Protein AF-0000000080282578 (afdb_homodimer)

Organism: Amycolatopsis orientalis (NCBI:txid31958)

Solvent-accessible surface area (backbone atoms only — not comparable to full-atom values): 18570 Å² total; per-residue (Å²): 121,41,47,30,31,37,60,44,45,25,28,65,52,29,30,54,20,26,84,82,69,33,32,31,69,93,85,36,42,53,53,54,50,46,57,75,73,42,83,65,35,60,58,52,50,52,55,61,58,58,24,24,14,32,42,28,18,51,68,54,32,59,76,50,53,43,59,81,27,33,54,84,84,14,37,32,34,25,46,34,88,57,78,74,56,70,77,60,61,69,61,36,88,37,48,44,77,27,64,76,40,60,70,51,36,49,52,52,32,36,63,65,14,45,76,26,32,24,38,30,34,47,40,64,43,50,48,51,27,53,74,70,67,69,45,42,29,40,35,38,35,38,25,50,29,34,59,22,56,49,40,51,44,53,64,84,42,96,53,73,39,51,40,41,68,72,47,77,47,82,52,84,58,30,43,34,39,31,29,38,49,59,128,121,41,48,32,32,36,60,43,47,25,29,64,51,30,30,54,19,27,82,84,70,31,32,31,68,95,85,36,42,53,53,56,50,48,56,77,74,43,80,66,34,58,56,52,50,51,55,62,58,57,23,24,13,33,40,30,19,52,68,55,32,60,75,52,53,44,60,82,29,32,54,85,84,13,39,32,35,26,44,34,88,58,78,74,57,69,77,62,59,69,63,37,86,37,48,42,77,26,64,76,40,59,69,52,36,48,52,53,31,37,63,66,13,45,76,27,31,23,40,32,35,47,40,66,43,48,48,50,27,53,74,71,67,68,45,43,27,41,35,38,34,37,24,50,29,34,58,22,56,48,39,52,43,53,63,85,44,96,53,73,41,50,40,42,68,72,44,77,46,81,53,83,58,29,43,35,39,30,29,37,48,60,126

Sequence (366 aa):
MSTSILDMSMSLDGYIADPHDFLGGENGELLHDWFAAGGPAGQFEAEWNAAGAVLAGRRTAELMDHWGGDHNGAPIFVPSHRRPGPAARWNYPLVTYVTDGIESAMAQAKAAAGDRDVQVRGGYVAQRAIEAGVLDEVQIHHIPVLLGAGRRLFDLLPSLVTLDIIRVIDTPQATHIRYRVRRMSTSILDMSMSLDGYIADPHDFLGGENGELLHDWFAAGGPAGQFEAEWNAAGAVLAGRRTAELMDHWGGDHNGAPIFVPSHRRPGPAARWNYPLVTYVTDGIESAMAQAKAAAGDRDVQVRGGYVAQRAIEAGVLDEVQIHHIPVLLGAGRRLFDLLPSLVTLDIIRVIDTPQATHIRYRVRR

Foldseek 3Di:
DAAEEEAAQAEPVFARAFAVRFRDDDVSCLSPVVCVVDDCNVVVVVLQLQFQEEEEEPVVCVVCLVVVLARNPHAYEYEDLDDDDCSVVVVRVRYYYDNPFLVVSLVVRCVRRPHGYYYYYDQVSQQRCVQVVNHFKYKYWYAHDDRPHHHGSDDDHPDDWDWDWDDWDDDPGTIITMITTDD/DAAEEEAAQAEPVFARAFAVRFRDDDVSCLSPVVCVVDDCNVVVVVLQLQFQEEEEEPVVCVVCLVVVLARNPHAYEYEDLDDDPCSVVVPRVRYYYDNPFLVVSLVVRCVRRPHGYYYYYDQVSQQRCVQVVNHFKYKYWYAHDDRPHHHGSDDDHPDDWDWDWDDWDDDPGTIITMITTDD

Radius of gyration: 22.2 Å; Cα contacts (8 Å, |Δi|>4): 867; chains: 2; bounding box: 41×67×51 Å

Nearest PDB structures (foldseek):
  7xh2-assembly1_A  TM=8.710E-01  e=6.423E-14  Pseudomonas fluorescens
  3ky8-assembly1_B  TM=8.126E-01  e=3.924E-15  Shewanella loihica PV-4
  3jtw-assembly2_B-3  TM=8.320E-01  e=2.680E-13  Pediococcus pentosaceus ATCC 25745
  3jtw-assembly1_A-2  TM=7.951E-01  e=3.891E-13  Pediococcus pentosaceus ATCC 25745
  2gd9-assembly1_B  TM=7.110E-01  e=5.625E-12  Bacillus subtilis

Secondary structure (DSSP, 8-state):
-PPEEEEEEEETTSEEE-TTS--SSTTS-GGGGGGGG-TTHHHHHHHHHT-SEEEE-HHHHHHTGGGGGSBTTB-EEEE-SS---GGGGG--TTEEEE-S-HHHHHHHHHHHHTTSPEEEESHHHHHHHHHHT---EEEEEEESEE--SSEESS---SS-EEEEEEEEEE-SS-EEEEEEEP-/-PPEEEEEEEETTSEEE-TTSS-SSTTS-GGGGGGGG-TTHHHHHHHHHT-SEEEE-HHHHHHTGGGGGSBTTB-EEEE-SS---GGGGGT-TTEEEE-S-HHHHHHHHHHHHTTSPEEEESHHHHHHHHHHT---EEEEEEESEE--SSEESS---SS-EEEEEEEEEE-SS-EEEEEEEP-

InterPro domains:
  IPR002734 Bacterial bifunctional deaminase-reductase, C-terminal [PF01872] (5-166)
  IPR024072 Dihydrofolate reductase-like domain superfamily [G3DSA:3.40.430.10] (1-181)
  IPR024072 Dihydrofolate reductase-like domain superfami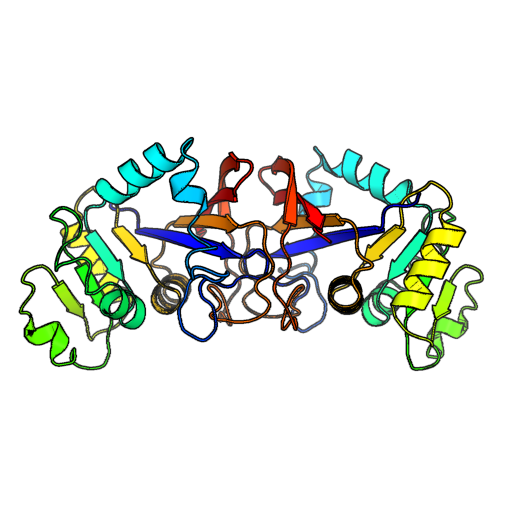ly [SSF53597] (6-175)

pLDDT: mean 92.88, std 8.84, range [50.5, 98.81]

Structure (mmCIF, N/CA/C/O backbone):
data_AF-0000000080282578-model_v1
#
loop_
_entity.id
_entity.type
_entity.pdbx_description
1 polymer 'Riboflavin biosynthesis protein RibD'
#
loop_
_atom_site.group_PDB
_atom_site.id
_atom_site.type_symbol
_atom_site.label_atom_id
_atom_site.label_alt_id
_atom_site.label_comp_id
_atom_site.label_asym_id
_atom_site.label_entity_id
_atom_site.label_seq_id
_atom_site.pdbx_PDB_ins_code
_atom_site.Cartn_x
_atom_site.Cartn_y
_atom_site.Cartn_z
_atom_site.occupancy
_atom_site.B_iso_or_equiv
_atom_site.auth_seq_id
_atom_site.auth_comp_id
_atom_site.auth_asym_id
_atom_site.auth_atom_id
_atom_site.pdbx_PDB_model_num
ATOM 1 N N . MET A 1 1 ? -12.594 27.109 -1.26 1 82.19 1 MET A N 1
ATOM 2 C CA . MET A 1 1 ? -12.617 26.328 -0.027 1 82.19 1 MET A CA 1
ATOM 3 C C . MET A 1 1 ? -11.359 25.484 0.107 1 82.19 1 MET A C 1
ATOM 5 O O . MET A 1 1 ? -10.805 25.016 -0.893 1 82.19 1 MET A O 1
ATOM 9 N N . SER A 1 2 ? -10.703 25.438 1.297 1 94.94 2 SER A N 1
ATOM 10 C CA . SER A 1 2 ? -9.422 24.797 1.587 1 94.94 2 SER A CA 1
ATOM 11 C C . SER A 1 2 ? -9.5 23.297 1.381 1 94.94 2 SER A C 1
ATOM 13 O O . SER A 1 2 ? -10.523 22.672 1.665 1 94.94 2 SER A O 1
ATOM 15 N N . THR A 1 3 ? -8.547 22.781 0.729 1 97.88 3 THR A N 1
ATOM 16 C CA . THR A 1 3 ? -8.422 21.328 0.538 1 97.88 3 THR A CA 1
ATOM 17 C C . THR A 1 3 ? -7.484 20.734 1.577 1 97.88 3 THR A C 1
ATOM 19 O O . THR A 1 3 ? -6.375 21.219 1.778 1 97.88 3 THR A O 1
ATOM 22 N N . SER A 1 4 ? -7.949 19.75 2.33 1 98.5 4 SER A N 1
ATOM 23 C CA . SER A 1 4 ? -7.078 19 3.225 1 98.5 4 SER A CA 1
ATOM 24 C C . SER A 1 4 ? -6.395 17.844 2.49 1 98.5 4 SER A C 1
ATOM 26 O O . SER A 1 4 ? -7.047 17.078 1.787 1 98.5 4 SER A O 1
ATOM 28 N N . ILE A 1 5 ? -5.055 17.734 2.652 1 98.44 5 ILE A N 1
ATOM 29 C CA . ILE A 1 5 ? -4.27 16.75 1.911 1 98.44 5 ILE A CA 1
ATOM 30 C C . ILE A 1 5 ? -3.342 16 2.867 1 98.44 5 ILE A C 1
ATOM 32 O O . ILE A 1 5 ? -2.498 16.609 3.527 1 98.44 5 ILE A O 1
ATOM 36 N N . LEU A 1 6 ? -3.602 14.727 2.994 1 98.31 6 LEU A N 1
ATOM 37 C CA . LEU A 1 6 ? -2.592 13.875 3.613 1 98.31 6 LEU A CA 1
ATOM 38 C C . LEU A 1 6 ? -1.381 13.719 2.699 1 98.31 6 LEU A C 1
ATOM 40 O O . LEU A 1 6 ? -1.529 13.469 1.501 1 98.31 6 LEU A O 1
ATOM 44 N N . ASP A 1 7 ? -0.232 13.906 3.223 1 96.62 7 ASP A N 1
ATOM 45 C CA . ASP A 1 7 ? 1.001 13.75 2.457 1 96.62 7 ASP A CA 1
ATOM 46 C C . ASP A 1 7 ? 2.008 12.891 3.215 1 96.62 7 ASP A C 1
ATOM 48 O O . ASP A 1 7 ? 2.586 13.328 4.211 1 96.62 7 ASP A O 1
ATOM 52 N N . MET A 1 8 ? 2.178 11.625 2.711 1 97.38 8 MET A N 1
ATOM 53 C CA . MET A 1 8 ? 2.984 10.68 3.473 1 97.38 8 MET A CA 1
ATOM 54 C C . MET A 1 8 ? 3.809 9.797 2.543 1 97.38 8 MET A C 1
ATOM 56 O O . MET A 1 8 ? 3.32 9.359 1.499 1 97.38 8 MET A O 1
ATOM 60 N N . SER A 1 9 ? 5.117 9.641 2.904 1 97.94 9 SER A N 1
ATOM 61 C CA . SER A 1 9 ? 5.859 8.5 2.371 1 97.94 9 SER A CA 1
ATOM 62 C C . SER A 1 9 ? 5.41 7.195 3.016 1 97.94 9 SER A C 1
ATOM 64 O O . SER A 1 9 ? 5.184 7.141 4.227 1 97.94 9 SER A O 1
ATOM 66 N N . MET A 1 10 ? 5.285 6.184 2.188 1 98.25 10 MET A N 1
ATOM 67 C CA . MET A 1 10 ? 4.793 4.895 2.672 1 98.25 10 MET A CA 1
ATOM 68 C C . MET A 1 10 ? 5.477 3.744 1.945 1 98.25 10 MET A C 1
ATOM 70 O O . MET A 1 10 ? 5.672 3.797 0.73 1 98.25 10 MET A O 1
ATOM 74 N N . SER A 1 11 ? 5.961 2.734 2.691 1 98.12 11 SER A N 1
ATOM 75 C CA . SER A 1 11 ? 6.492 1.524 2.072 1 98.12 11 SER A CA 1
ATOM 76 C C . SER A 1 11 ? 5.398 0.756 1.337 1 98.12 11 SER A C 1
ATOM 78 O O . SER A 1 11 ? 4.207 1.022 1.528 1 98.12 11 SER A O 1
ATOM 80 N N . LEU A 1 12 ? 5.801 -0.125 0.476 1 98.19 12 LEU A N 1
ATOM 81 C CA . LEU A 1 12 ? 4.852 -0.916 -0.297 1 98.19 12 LEU A CA 1
ATOM 82 C C . LEU A 1 12 ? 3.928 -1.708 0.623 1 98.19 12 LEU A C 1
ATOM 84 O O . LEU A 1 12 ? 2.752 -1.906 0.309 1 98.19 12 LEU A O 1
ATOM 88 N N . ASP A 1 13 ? 4.469 -2.111 1.762 1 96.94 13 ASP A N 1
ATOM 89 C CA . ASP A 1 13 ? 3.662 -2.895 2.693 1 96.94 13 ASP A CA 1
ATOM 90 C C . ASP A 1 13 ? 2.93 -1.987 3.682 1 96.94 13 ASP A C 1
ATOM 92 O O . ASP A 1 13 ? 2.35 -2.465 4.656 1 96.94 13 ASP A O 1
ATOM 96 N N . GLY A 1 14 ? 2.916 -0.661 3.523 1 97.06 14 GLY A N 1
ATOM 97 C CA . GLY A 1 14 ? 1.948 0.228 4.145 1 97.06 14 GLY A CA 1
ATOM 98 C C . GLY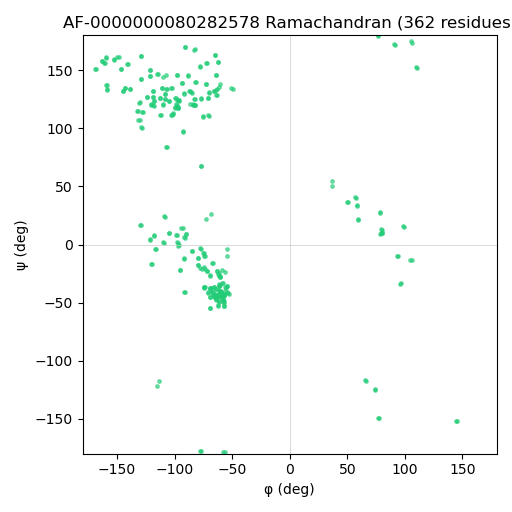 A 1 14 ? 2.475 0.896 5.402 1 97.06 14 GLY A C 1
ATOM 99 O O . GLY A 1 14 ? 1.702 1.456 6.184 1 97.06 14 GLY A O 1
ATOM 100 N N . TYR A 1 15 ? 3.791 0.875 5.625 1 97.06 15 TYR A N 1
ATOM 101 C CA . TYR A 1 15 ? 4.359 1.466 6.832 1 97.06 15 TYR A CA 1
ATOM 102 C C . TYR A 1 15 ? 4.879 2.871 6.559 1 97.06 15 TYR A C 1
ATOM 104 O O . TYR A 1 15 ? 5.441 3.135 5.492 1 97.06 15 TYR A O 1
ATOM 112 N N . ILE A 1 16 ? 4.734 3.709 7.602 1 97.25 16 ILE A N 1
ATOM 113 C CA . ILE A 1 16 ? 5.188 5.09 7.473 1 97.25 16 ILE A CA 1
ATOM 114 C C . ILE A 1 16 ? 6.312 5.359 8.469 1 97.25 16 ILE A C 1
ATOM 116 O O . ILE A 1 16 ? 6.906 6.441 8.469 1 97.25 16 ILE A O 1
ATOM 120 N N . ALA A 1 17 ? 6.629 4.426 9.281 1 96.38 17 ALA A N 1
ATOM 121 C CA . ALA A 1 17 ? 7.766 4.395 10.195 1 96.38 17 ALA A CA 1
ATOM 122 C C . ALA A 1 17 ? 8.078 2.969 10.641 1 96.38 17 ALA A C 1
ATOM 124 O O . ALA A 1 17 ? 7.219 2.086 10.555 1 96.38 17 ALA A O 1
ATOM 125 N N . ASP A 1 18 ? 9.328 2.756 11.039 1 94.12 18 ASP A N 1
ATOM 126 C CA . ASP A 1 18 ? 9.641 1.482 11.68 1 94.12 18 ASP A CA 1
ATOM 127 C C . ASP A 1 18 ? 9.164 1.466 13.133 1 94.12 18 ASP A C 1
ATOM 129 O O . ASP A 1 18 ? 8.539 2.424 13.594 1 94.12 18 ASP A O 1
ATOM 133 N N . PRO A 1 19 ? 9.398 0.415 13.867 1 92.31 19 PRO A N 1
ATOM 134 C CA . PRO A 1 19 ? 8.852 0.309 15.227 1 92.31 19 PRO A CA 1
ATOM 135 C C . PRO A 1 19 ? 9.461 1.33 16.188 1 92.31 19 PRO A C 1
ATOM 137 O O . PRO A 1 19 ? 8.914 1.563 17.266 1 92.31 19 PRO A O 1
ATOM 140 N N . HIS A 1 20 ? 10.562 1.938 15.852 1 93.12 20 HIS A N 1
ATOM 141 C CA . HIS A 1 20 ? 11.242 2.898 16.703 1 93.12 20 HIS A CA 1
ATOM 142 C C . HIS A 1 20 ? 11.023 4.328 16.219 1 93.12 20 HIS A C 1
ATOM 144 O O . HIS A 1 20 ? 11.742 5.242 16.625 1 93.12 20 HIS A O 1
ATOM 150 N N . ASP A 1 21 ? 10.109 4.477 15.273 1 93.06 21 ASP A N 1
ATOM 151 C CA . ASP A 1 21 ? 9.641 5.762 14.766 1 93.06 21 ASP A CA 1
ATOM 152 C C . ASP A 1 21 ? 10.641 6.359 13.781 1 93.06 21 ASP A C 1
ATOM 154 O O . ASP A 1 21 ? 10.516 7.523 13.391 1 93.06 21 ASP A O 1
ATOM 158 N N . PHE A 1 22 ? 11.578 5.559 13.445 1 92.94 22 PHE A N 1
ATOM 159 C CA . PHE A 1 22 ? 12.414 5.969 12.32 1 92.94 22 PHE A CA 1
ATOM 160 C C . PHE A 1 22 ? 11.75 5.637 10.992 1 92.94 22 PHE A C 1
ATOM 162 O O . PHE A 1 22 ? 10.703 4.98 10.969 1 92.94 22 PHE A O 1
ATOM 169 N N . LEU A 1 23 ? 12.312 6.191 9.953 1 92.25 23 LEU A N 1
ATOM 170 C CA . LEU A 1 23 ? 11.688 6.031 8.648 1 92.25 23 LEU A CA 1
ATOM 171 C C . LEU A 1 23 ? 12.297 4.852 7.895 1 92.25 23 LEU A C 1
ATOM 173 O O . LEU A 1 23 ? 12.164 4.758 6.672 1 92.25 23 LEU A O 1
ATOM 177 N N . GLY A 1 24 ? 13.047 4.02 8.641 1 90.44 24 GLY A N 1
ATOM 178 C CA . GLY A 1 24 ? 13.602 2.793 8.094 1 90.44 24 GLY A CA 1
ATOM 179 C C . GLY A 1 24 ? 15 2.973 7.52 1 90.44 24 GLY A C 1
ATOM 180 O O . GLY A 1 24 ? 15.484 4.098 7.406 1 90.44 24 GLY A O 1
ATOM 181 N N . GLY A 1 25 ? 15.547 1.766 7.188 1 90.38 25 GLY A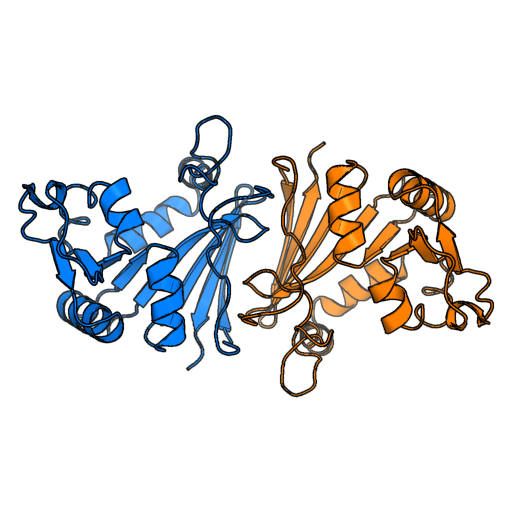 N 1
ATOM 182 C CA . GLY A 1 25 ? 16.875 1.764 6.586 1 90.38 25 GLY A CA 1
ATOM 183 C C . GLY A 1 25 ? 17.984 1.996 7.59 1 90.38 25 GLY A C 1
ATOM 184 O O . GLY A 1 25 ? 17.719 2.254 8.766 1 90.38 25 GLY A O 1
ATOM 185 N N . GLU A 1 26 ? 19.203 1.996 7.105 1 88 26 GLU A N 1
ATOM 186 C CA . GLU A 1 26 ? 20.391 2.072 7.949 1 88 26 GLU A CA 1
ATOM 187 C C . GLU A 1 26 ? 20.516 3.445 8.602 1 88 26 GLU A C 1
ATOM 189 O O . GLU A 1 26 ? 20.906 3.547 9.773 1 88 26 GLU A O 1
ATOM 194 N N . ASN A 1 27 ? 20.172 4.504 7.887 1 88.44 27 ASN A N 1
ATOM 195 C CA . ASN A 1 27 ? 20.344 5.855 8.414 1 88.44 27 ASN A CA 1
ATOM 196 C C . ASN A 1 27 ? 19.047 6.387 9.023 1 88.44 27 ASN A C 1
ATOM 198 O O . ASN A 1 27 ? 18.984 7.547 9.43 1 88.44 27 ASN A O 1
ATOM 202 N N . GLY A 1 28 ? 18.047 5.516 8.969 1 92.62 28 GLY A N 1
ATOM 203 C CA . GLY A 1 28 ? 16.781 5.879 9.586 1 92.62 28 GLY A CA 1
ATOM 204 C C . GLY A 1 28 ? 15.938 6.801 8.719 1 92.62 28 GLY A C 1
ATOM 205 O O . GLY A 1 28 ? 14.953 7.375 9.188 1 92.62 28 GLY A O 1
ATOM 206 N N . GLU A 1 29 ? 16.25 7.008 7.445 1 94.38 29 GLU A N 1
ATOM 207 C CA . GLU A 1 29 ? 15.586 7.992 6.602 1 94.38 29 GLU A CA 1
ATOM 208 C C . GLU A 1 29 ? 15.125 7.371 5.285 1 94.38 29 GLU A C 1
ATOM 210 O O . GLU A 1 29 ? 14.852 8.086 4.316 1 94.38 29 GLU A O 1
ATOM 215 N N . LEU A 1 30 ? 15.07 6.086 5.219 1 96.31 30 LEU A N 1
ATOM 216 C CA . LEU A 1 30 ? 14.844 5.312 4.004 1 96.31 30 LEU A CA 1
ATOM 217 C C . LEU A 1 30 ? 13.586 5.785 3.285 1 96.31 30 LEU A C 1
ATOM 219 O O . LEU A 1 30 ? 13.594 5.969 2.066 1 96.31 30 LEU A O 1
ATOM 223 N N . LEU A 1 31 ? 12.516 6.055 4.012 1 97.5 31 LEU A N 1
ATOM 224 C CA . LEU A 1 31 ? 11.234 6.41 3.426 1 97.5 31 LEU A CA 1
ATOM 225 C C . LEU A 1 31 ? 11.258 7.832 2.875 1 97.5 31 LEU A C 1
ATOM 227 O O . LEU A 1 31 ? 10.367 8.227 2.119 1 97.5 31 LEU A O 1
ATOM 231 N N . HIS A 1 32 ? 12.305 8.602 3.174 1 96.19 32 HIS A N 1
ATOM 232 C CA . HIS A 1 32 ? 12.328 10 2.752 1 96.19 32 HIS A CA 1
ATOM 233 C C . HIS A 1 32 ? 13.531 10.289 1.859 1 96.19 32 HIS A C 1
ATOM 235 O O . HIS A 1 32 ? 13.727 11.422 1.413 1 96.19 32 HIS A O 1
ATOM 241 N N . ASP A 1 33 ? 14.32 9.242 1.531 1 95.56 33 ASP A N 1
ATOM 242 C CA . ASP A 1 33 ? 15.523 9.398 0.717 1 95.56 33 ASP A CA 1
ATOM 243 C C . ASP A 1 33 ? 15.18 9.953 -0.665 1 95.56 33 ASP A C 1
ATOM 245 O O . ASP A 1 33 ? 15.992 10.641 -1.285 1 95.56 33 ASP A O 1
ATOM 249 N N . TRP A 1 34 ? 13.961 9.664 -1.085 1 96.19 34 TRP A N 1
ATOM 250 C CA . TRP A 1 34 ? 13.547 10.102 -2.414 1 96.19 34 TRP A CA 1
ATOM 251 C C . TRP A 1 34 ? 13.602 11.617 -2.535 1 96.19 34 TRP A C 1
ATOM 253 O O . TRP A 1 34 ? 13.766 12.156 -3.635 1 96.19 34 TRP A O 1
ATOM 263 N N . PHE A 1 35 ? 13.438 12.336 -1.455 1 93.5 35 PHE A N 1
ATOM 264 C CA . PHE A 1 35 ? 13.438 13.797 -1.448 1 93.5 35 PHE A CA 1
ATOM 265 C C . PHE A 1 35 ? 14.773 14.336 -1.94 1 93.5 35 PHE A C 1
ATOM 267 O O . PHE A 1 35 ? 14.812 15.352 -2.641 1 93.5 35 PHE A O 1
ATOM 274 N N . ALA A 1 36 ? 15.852 13.695 -1.667 1 91.62 36 ALA A N 1
ATOM 275 C CA . ALA A 1 36 ? 17.188 14.156 -2.006 1 91.62 36 ALA A CA 1
ATOM 276 C C . ALA A 1 36 ? 17.516 13.883 -3.471 1 91.62 36 ALA A C 1
ATOM 278 O O . ALA A 1 36 ? 18.469 14.453 -4.023 1 91.62 36 ALA A O 1
ATOM 279 N N . ALA A 1 37 ? 16.797 13.008 -4.121 1 88.88 37 ALA A N 1
ATOM 280 C CA . ALA A 1 37 ? 17.078 12.594 -5.488 1 88.88 37 ALA A CA 1
ATOM 281 C C . ALA A 1 37 ? 16.688 13.672 -6.488 1 88.88 37 ALA A C 1
ATOM 283 O O . ALA A 1 37 ? 17.062 13.602 -7.668 1 88.88 37 ALA A O 1
ATOM 284 N N . GLY A 1 38 ? 16.031 14.742 -6.031 1 86.44 38 GLY A N 1
ATOM 285 C CA . GLY A 1 38 ? 15.562 15.789 -6.93 1 86.44 38 GLY A CA 1
ATOM 286 C C . GLY A 1 38 ? 14.32 15.398 -7.711 1 86.44 38 GLY A C 1
ATOM 287 O O . GLY A 1 38 ? 13.43 14.742 -7.176 1 86.44 38 GLY A O 1
ATOM 288 N N . GLY A 1 39 ? 14.172 15.992 -9.07 1 90.38 39 GLY A N 1
ATOM 289 C CA . GLY A 1 39 ? 12.977 15.703 -9.844 1 90.38 39 GLY A CA 1
ATOM 290 C C . GLY A 1 39 ? 11.742 16.438 -9.336 1 90.38 39 GLY A C 1
ATOM 291 O O . GLY A 1 39 ? 11.758 17.656 -9.211 1 90.38 39 GLY A O 1
ATOM 292 N N . PRO A 1 40 ? 10.742 15.586 -9.078 1 93.94 40 PRO A N 1
ATOM 293 C CA . PRO A 1 40 ? 9.5 16.234 -8.656 1 93.94 40 PRO A CA 1
ATOM 294 C C . PRO A 1 40 ? 9.547 16.703 -7.207 1 93.94 40 PRO A C 1
ATOM 296 O O . PRO A 1 40 ? 8.586 17.312 -6.719 1 93.94 40 PRO A O 1
ATOM 299 N N . ALA A 1 41 ? 10.602 16.406 -6.535 1 92.44 41 ALA A N 1
ATOM 300 C CA . ALA A 1 41 ? 10.719 16.766 -5.121 1 92.44 41 ALA A CA 1
ATOM 301 C C . ALA A 1 41 ? 10.5 18.25 -4.902 1 92.44 41 ALA A C 1
ATOM 303 O O . ALA A 1 41 ? 9.859 18.656 -3.926 1 92.44 41 ALA A O 1
ATOM 304 N N . GLY A 1 42 ? 11.047 19.031 -5.801 1 93.06 42 GLY A N 1
ATOM 305 C CA . GLY A 1 42 ? 10.852 20.469 -5.695 1 93.06 42 GLY A CA 1
ATOM 306 C C . GLY A 1 42 ? 9.398 20.875 -5.785 1 93.06 42 GLY A C 1
ATOM 307 O O . GLY A 1 42 ? 8.961 21.797 -5.086 1 93.06 42 GLY A O 1
ATOM 308 N N . GLN A 1 43 ? 8.695 20.25 -6.629 1 94.56 43 GLN A N 1
ATOM 309 C CA . GLN A 1 43 ? 7.27 20.516 -6.762 1 94.56 43 GLN A CA 1
ATOM 310 C C . GLN A 1 43 ? 6.523 20.188 -5.477 1 94.56 43 GLN A C 1
ATOM 312 O O . GLN A 1 43 ? 5.668 20.953 -5.027 1 94.56 43 GLN A O 1
ATOM 317 N N . PHE A 1 44 ? 6.824 19.109 -4.879 1 95.81 44 PHE A N 1
ATOM 318 C CA . PHE A 1 44 ? 6.172 18.703 -3.637 1 95.81 44 PHE A CA 1
ATOM 319 C C . PHE A 1 44 ? 6.547 19.656 -2.504 1 95.81 44 PHE A C 1
ATOM 321 O O . PHE A 1 44 ? 5.691 20.031 -1.7 1 95.81 44 PHE A O 1
ATOM 328 N N . GLU A 1 45 ? 7.754 20.016 -2.473 1 93.94 45 GLU A N 1
ATOM 329 C CA . GLU A 1 45 ? 8.195 20.984 -1.476 1 93.94 45 GLU A CA 1
ATOM 330 C C . GLU A 1 45 ? 7.43 22.297 -1.604 1 93.94 45 GLU A C 1
ATOM 332 O O . GLU A 1 45 ? 7.02 22.891 -0.601 1 93.94 45 GLU A O 1
ATOM 337 N N . ALA A 1 46 ? 7.328 22.734 -2.793 1 95.12 46 ALA A N 1
ATOM 338 C CA . ALA A 1 46 ? 6.578 23.969 -3.035 1 95.12 46 ALA A CA 1
ATOM 339 C C . ALA A 1 46 ? 5.129 23.828 -2.582 1 95.12 46 ALA A C 1
ATOM 341 O O . ALA A 1 46 ? 4.559 24.75 -1.996 1 95.12 46 ALA A O 1
ATOM 342 N N . GLU A 1 47 ? 4.52 22.672 -2.834 1 94.75 47 GLU A N 1
ATOM 343 C CA . GLU A 1 47 ? 3.146 22.406 -2.416 1 94.75 47 GLU A CA 1
ATOM 344 C C . GLU A 1 47 ? 3.023 22.406 -0.895 1 94.75 47 GLU A C 1
ATOM 346 O O . GLU A 1 47 ? 2.092 23 -0.343 1 94.75 47 GLU A O 1
ATOM 351 N N . TRP A 1 48 ? 3.957 21.75 -0.235 1 93.56 48 TRP A N 1
ATOM 352 C CA . TRP A 1 48 ? 3.971 21.719 1.224 1 93.56 48 TRP A CA 1
ATOM 353 C C . TRP A 1 48 ? 4.109 23.125 1.801 1 93.56 48 TRP A C 1
ATOM 355 O O . TRP A 1 48 ? 3.393 23.5 2.734 1 93.56 48 TRP A O 1
ATOM 365 N N . ASN A 1 49 ? 4.98 23.875 1.21 1 94 49 ASN A N 1
ATOM 366 C CA . ASN A 1 49 ? 5.293 25.219 1.718 1 94 49 ASN A CA 1
ATOM 367 C C . ASN A 1 49 ? 4.145 26.188 1.468 1 94 49 ASN A C 1
ATOM 369 O O . ASN A 1 49 ? 4.043 27.219 2.143 1 94 49 ASN A O 1
ATOM 373 N N . ALA A 1 50 ? 3.348 25.891 0.541 1 95.94 50 ALA A N 1
ATOM 374 C CA . ALA A 1 50 ? 2.244 26.766 0.176 1 95.94 50 ALA A CA 1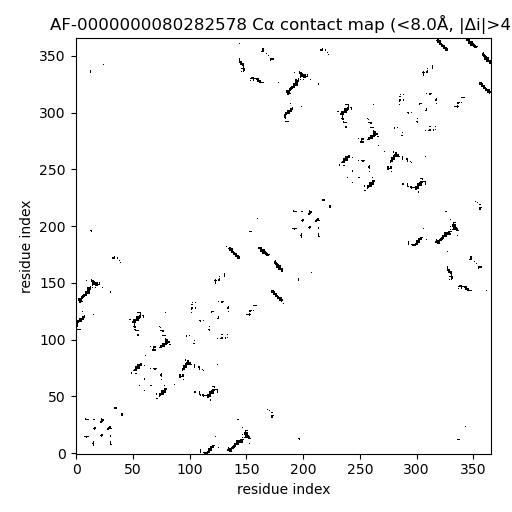
ATOM 375 C C . ALA A 1 50 ? 1.022 26.516 1.054 1 95.94 50 ALA A C 1
ATOM 377 O O . ALA A 1 50 ? 0.046 27.266 1.005 1 95.94 50 ALA A O 1
ATOM 378 N N . ALA A 1 51 ? 1.079 25.516 1.9 1 97.12 51 ALA A N 1
ATOM 379 C CA . ALA A 1 51 ? -0.055 25.188 2.764 1 97.12 51 ALA A CA 1
ATOM 380 C C . ALA A 1 51 ? -0.337 26.328 3.74 1 97.12 51 ALA A C 1
ATOM 382 O O . ALA A 1 51 ? 0.589 26.984 4.223 1 97.12 51 ALA A O 1
ATOM 383 N N . GLY A 1 52 ? -1.672 26.5 4.035 1 97.81 52 GLY A N 1
ATOM 384 C CA . GLY A 1 52 ? -2.08 27.562 4.926 1 97.81 52 GLY A CA 1
ATOM 385 C C . GLY A 1 52 ? -2.172 27.141 6.379 1 97.81 52 GLY A C 1
ATOM 386 O O . GLY A 1 52 ? -2.252 27.969 7.277 1 97.81 52 GLY A O 1
ATOM 387 N N . ALA A 1 53 ? -2.115 25.859 6.594 1 98 53 ALA A N 1
ATOM 388 C CA . ALA A 1 53 ? -2.125 25.266 7.93 1 98 53 ALA A CA 1
ATOM 389 C C . ALA A 1 53 ? -1.643 23.812 7.895 1 98 53 ALA A C 1
ATOM 391 O O . ALA A 1 53 ? -1.652 23.172 6.84 1 98 53 ALA A O 1
ATOM 392 N N . VAL A 1 54 ? -1.193 23.359 9.031 1 97.75 54 VAL A N 1
ATOM 393 C CA . VAL A 1 54 ? -0.813 21.969 9.203 1 97.75 54 VAL A CA 1
ATOM 394 C C . VAL A 1 54 ? -1.688 21.312 10.273 1 97.75 54 VAL A C 1
ATOM 396 O O . VAL A 1 54 ? -1.954 21.922 11.312 1 97.75 54 VAL A O 1
ATOM 399 N N . LEU A 1 55 ? -2.188 20.234 10.023 1 97.94 55 LEU A N 1
ATOM 400 C CA . LEU A 1 55 ? -2.85 19.359 10.984 1 97.94 55 LEU A CA 1
ATOM 401 C C . LEU A 1 55 ? -2.041 18.078 11.203 1 97.94 55 LEU A C 1
ATOM 403 O O . LEU A 1 55 ? -1.951 17.234 10.312 1 97.94 55 LEU A O 1
ATOM 407 N N . ALA A 1 56 ? -1.492 17.938 12.383 1 96.75 56 ALA A N 1
ATOM 408 C CA . ALA A 1 56 ? -0.573 16.828 12.625 1 96.75 56 ALA A CA 1
ATOM 409 C C . ALA A 1 56 ? -0.965 16.062 13.875 1 96.75 56 ALA A C 1
ATOM 411 O O . ALA A 1 56 ? -1.396 16.641 14.867 1 96.75 56 ALA A O 1
ATOM 412 N N . GLY A 1 57 ? -0.798 14.766 13.773 1 94.69 57 GLY A N 1
ATOM 413 C CA . GLY A 1 57 ? -0.944 13.984 14.992 1 94.69 57 GLY A CA 1
ATOM 414 C C . GLY A 1 57 ? 0.077 14.336 16.062 1 94.69 57 GLY A C 1
ATOM 415 O O . GLY A 1 57 ? 1.199 14.742 15.734 1 94.69 57 GLY A O 1
ATOM 416 N N . ARG A 1 58 ? -0.243 14.055 17.25 1 91.69 58 ARG A N 1
ATOM 417 C CA . ARG A 1 58 ? 0.593 14.453 18.391 1 91.69 58 ARG A CA 1
ATOM 418 C C . ARG A 1 58 ? 1.975 13.812 18.297 1 91.69 58 ARG A C 1
ATOM 420 O O . ARG A 1 58 ? 2.99 14.492 18.484 1 91.69 58 ARG A O 1
ATOM 427 N N . ARG A 1 59 ? 2.027 12.562 18.062 1 90.5 59 ARG A N 1
ATOM 428 C CA . ARG A 1 59 ? 3.312 11.875 18 1 90.5 59 ARG A CA 1
ATOM 429 C C . ARG A 1 59 ? 4.207 12.492 16.938 1 90.5 59 ARG A C 1
ATOM 431 O O . ARG A 1 59 ? 5.387 12.766 17.188 1 90.5 59 ARG A O 1
ATOM 438 N N . THR A 1 60 ? 3.637 12.664 15.711 1 93 60 THR A N 1
ATOM 439 C CA . THR A 1 60 ? 4.383 13.305 14.633 1 93 60 THR A CA 1
ATOM 440 C C . THR A 1 60 ? 4.836 14.703 15.047 1 93 60 THR A C 1
ATOM 442 O O . THR A 1 60 ? 6 15.062 14.859 1 93 60 THR A O 1
ATOM 445 N N . ALA A 1 61 ? 3.941 15.5 15.602 1 91.62 61 ALA A N 1
ATOM 446 C CA . ALA A 1 61 ? 4.25 16.875 16 1 91.62 61 ALA A CA 1
ATOM 447 C C . ALA A 1 61 ? 5.383 16.891 17.031 1 91.62 61 ALA A C 1
ATOM 449 O O . ALA A 1 61 ? 6.312 17.688 16.906 1 91.62 61 ALA A O 1
ATOM 450 N N . GLU A 1 62 ? 5.355 16.016 17.984 1 89.88 62 GLU A N 1
ATOM 451 C CA . GLU A 1 62 ? 6.367 15.984 19.031 1 89.88 62 GLU A CA 1
ATOM 452 C C . GLU A 1 62 ? 7.707 15.492 18.5 1 89.88 62 GLU A C 1
ATOM 454 O O . GLU A 1 62 ? 8.758 16.047 18.828 1 89.88 62 GLU A O 1
ATOM 459 N N . LEU A 1 63 ? 7.664 14.477 17.656 1 90.19 63 LEU A N 1
ATOM 460 C CA . LEU A 1 63 ? 8.891 13.961 17.047 1 90.19 63 LEU A CA 1
ATOM 461 C C . LEU A 1 63 ? 9.57 15.031 16.203 1 90.19 63 LEU A C 1
ATOM 463 O O . LEU A 1 63 ? 10.797 15.086 16.141 1 90.19 63 LEU A O 1
ATOM 467 N N . MET A 1 64 ? 8.773 15.836 15.578 1 90.06 64 MET A N 1
ATOM 468 C CA . MET A 1 64 ? 9.305 16.859 14.68 1 90.06 64 MET A CA 1
ATOM 469 C C . MET A 1 64 ? 9.539 18.172 15.43 1 90.06 64 MET A C 1
ATOM 471 O O . MET A 1 64 ? 9.906 19.172 14.828 1 90.06 64 MET A O 1
ATOM 475 N N . ASP A 1 65 ? 9.375 18.156 16.719 1 89.75 65 ASP A N 1
ATOM 476 C CA . ASP A 1 65 ? 9.453 19.359 17.547 1 89.75 65 ASP A CA 1
ATOM 477 C C . ASP A 1 65 ? 8.586 20.469 16.969 1 89.75 65 ASP A C 1
ATOM 479 O O . ASP A 1 65 ? 9.039 21.609 16.844 1 89.75 65 ASP A O 1
ATOM 483 N N . HIS A 1 66 ? 7.477 20.125 16.438 1 91.25 66 HIS A N 1
ATOM 484 C CA . HIS A 1 66 ? 6.465 21.016 15.906 1 91.25 66 HIS A CA 1
ATOM 485 C C . HIS A 1 66 ? 7.035 21.891 14.789 1 91.25 66 HIS A C 1
ATOM 487 O O . HIS A 1 66 ? 6.629 23.047 14.625 1 91.25 66 HIS A O 1
ATOM 493 N N . TRP A 1 67 ? 8.172 21.344 14.195 1 90.5 67 TRP A N 1
ATOM 494 C CA . TRP A 1 67 ? 8.828 22.062 13.102 1 90.5 67 TRP A CA 1
ATOM 495 C C . TRP A 1 67 ? 9.266 23.453 13.531 1 90.5 67 TRP A C 1
ATOM 497 O O . TRP A 1 67 ? 9.102 24.422 12.789 1 90.5 67 TRP A O 1
ATOM 507 N N . GLY A 1 68 ? 9.633 23.594 14.75 1 89.06 68 GLY A N 1
ATOM 508 C CA . GLY A 1 68 ? 10.086 24.875 15.273 1 89.06 68 GLY A CA 1
ATOM 509 C C . GLY A 1 68 ? 8.953 25.812 15.633 1 89.06 68 GLY A C 1
ATOM 510 O O . GLY A 1 68 ? 9.172 27 15.852 1 89.06 68 GLY A O 1
ATOM 511 N N . GLY A 1 69 ? 7.707 25.344 15.648 1 89.19 69 GLY A N 1
ATOM 512 C CA . GLY A 1 69 ? 6.566 26.078 16.156 1 89.19 69 GLY A CA 1
ATOM 513 C C . GLY A 1 69 ? 5.676 26.625 15.062 1 89.19 69 GLY A C 1
ATOM 514 O O . GLY A 1 69 ? 4.602 27.172 15.336 1 89.19 69 GLY A O 1
ATOM 515 N N . ASP A 1 70 ? 6.133 26.641 13.797 1 84.62 70 ASP A N 1
ATOM 516 C CA . ASP A 1 70 ? 5.289 26.969 12.656 1 84.62 70 ASP A CA 1
ATOM 517 C C . ASP A 1 70 ? 5.789 26.297 11.383 1 84.62 70 ASP A C 1
ATOM 519 O O . ASP A 1 70 ? 6.91 25.781 11.352 1 84.62 70 ASP A O 1
ATOM 523 N N . HIS A 1 71 ? 4.949 26.172 10.469 1 90.94 71 HIS A N 1
ATOM 524 C CA . HIS A 1 71 ? 5.289 25.609 9.156 1 90.94 71 HIS A CA 1
ATOM 525 C C . HIS A 1 71 ? 5.336 26.703 8.094 1 90.94 71 HIS A C 1
ATOM 527 O O . HIS A 1 71 ? 4.379 26.891 7.34 1 90.94 71 HIS A O 1
ATOM 533 N N . ASN A 1 72 ? 6.477 27.375 8.008 1 92.06 72 ASN A N 1
ATOM 534 C CA . ASN A 1 72 ? 6.656 28.484 7.078 1 92.06 72 ASN A CA 1
ATOM 535 C C . ASN A 1 72 ? 5.613 29.578 7.305 1 92.06 72 ASN A C 1
ATOM 537 O O . ASN A 1 72 ? 4.977 30.047 6.355 1 92.06 72 ASN A O 1
ATOM 541 N N . GLY A 1 73 ? 5.309 29.875 8.539 1 92.88 73 GLY A N 1
ATOM 542 C CA . GLY A 1 73 ? 4.379 30.938 8.914 1 92.88 73 GLY A CA 1
ATOM 543 C C . GLY A 1 73 ? 2.963 30.438 9.117 1 92.88 73 GLY A C 1
ATOM 544 O O . GLY A 1 73 ? 2.105 31.172 9.609 1 92.88 73 GLY A O 1
ATOM 545 N N . ALA A 1 74 ? 2.74 29.25 8.75 1 95.62 74 ALA A N 1
ATOM 546 C CA . ALA A 1 74 ? 1.398 28.688 8.875 1 95.62 74 ALA A CA 1
ATOM 547 C C . ALA A 1 74 ? 1.2 28.047 10.25 1 95.62 74 ALA A C 1
ATOM 549 O O . ALA A 1 74 ? 2.123 27.453 10.805 1 95.62 74 ALA A O 1
ATOM 550 N N . PRO A 1 75 ? 0.024 28.141 10.766 1 96.56 75 PRO A N 1
ATOM 551 C CA . PRO A 1 75 ? -0.255 27.531 12.07 1 96.56 75 PRO A CA 1
ATOM 552 C C . PRO A 1 75 ? -0.303 26 12.016 1 96.56 75 PRO A C 1
ATOM 554 O O . PRO A 1 75 ? -0.519 25.422 10.945 1 96.56 75 PRO A O 1
ATOM 557 N N . ILE A 1 76 ? -0.047 25.438 13.227 1 96.19 76 ILE A N 1
ATOM 558 C CA . ILE A 1 76 ? -0.057 24 13.398 1 96.19 76 ILE A CA 1
ATOM 559 C C . ILE A 1 76 ? -1.138 23.609 14.406 1 96.19 76 ILE A C 1
ATOM 561 O O . ILE A 1 76 ? -1.188 24.141 15.516 1 96.19 76 ILE A O 1
ATOM 565 N N . PHE A 1 77 ? -1.959 22.719 13.984 1 96.19 77 PHE A N 1
ATOM 566 C CA . PHE A 1 77 ? -3.004 22.188 14.852 1 96.19 77 PHE A CA 1
ATOM 567 C C . PHE A 1 77 ? -2.723 20.734 15.203 1 96.19 77 PHE A C 1
ATOM 569 O O . PHE A 1 77 ? -2.398 19.922 14.328 1 96.19 77 PHE A O 1
ATOM 576 N N . VAL A 1 78 ? -2.871 20.375 16.484 1 95.44 78 VAL A N 1
ATOM 577 C CA . VAL A 1 78 ? -2.578 19.031 17 1 95.44 78 VAL A CA 1
ATOM 578 C C . VAL A 1 78 ? -3.77 18.5 17.797 1 95.44 78 VAL A C 1
ATOM 580 O O . VAL A 1 78 ? -3.963 18.891 18.953 1 95.44 78 VAL A O 1
ATOM 583 N N . PRO A 1 79 ? -4.574 17.641 17.172 1 95.75 79 PRO A N 1
ATOM 584 C CA . PRO A 1 79 ? -5.629 17.031 17.969 1 95.75 79 PRO A CA 1
ATOM 585 C C . PRO A 1 79 ? -5.078 16.141 19.094 1 95.75 79 PRO A C 1
ATOM 587 O O . PRO A 1 79 ? -4.219 15.297 18.844 1 95.75 79 PRO A O 1
ATOM 590 N N . SER A 1 80 ? -5.539 16.375 20.25 1 90.75 80 SER A N 1
ATOM 591 C CA . SER A 1 80 ? -5.078 15.617 21.406 1 90.75 80 SER A CA 1
ATOM 592 C C . SER A 1 80 ? -6.09 15.688 22.547 1 90.75 80 SER A C 1
ATOM 594 O O . SER A 1 80 ? -6.66 16.75 22.812 1 90.75 80 SER A O 1
ATOM 596 N N . HIS A 1 81 ? -6.312 14.477 23.078 1 84.69 81 HIS A N 1
ATOM 597 C CA . HIS A 1 81 ? -7.203 14.477 24.234 1 84.69 81 HIS A CA 1
ATOM 598 C C . HIS A 1 81 ? -6.484 14.984 25.484 1 84.69 81 HIS A C 1
ATOM 600 O O . HIS A 1 81 ? -7.129 15.328 26.469 1 84.69 81 HIS A O 1
ATOM 606 N N . ARG A 1 82 ? -5.207 14.922 25.469 1 77.19 82 ARG A N 1
ATOM 607 C CA . ARG A 1 82 ? -4.441 15.383 26.625 1 77.19 82 ARG A CA 1
ATOM 608 C C . ARG A 1 82 ? -3.688 16.672 26.312 1 77.19 82 ARG A C 1
ATOM 610 O O . ARG A 1 82 ? -3.338 16.922 25.156 1 77.19 82 ARG A O 1
ATOM 617 N N . ARG A 1 83 ? -3.656 17.422 27.312 1 66.25 83 ARG A N 1
ATOM 618 C CA . ARG A 1 83 ? -2.871 18.641 27.172 1 66.25 83 ARG A CA 1
ATOM 619 C C . ARG A 1 83 ? -1.408 18.312 26.891 1 66.25 83 ARG A C 1
ATOM 621 O O . ARG A 1 83 ? -0.888 17.297 27.344 1 66.25 83 ARG A O 1
ATOM 628 N N . PRO A 1 84 ? -0.847 19.156 25.891 1 66.81 84 PRO A N 1
ATOM 629 C CA . PRO A 1 84 ? 0.551 18.922 25.516 1 66.81 84 PRO A CA 1
ATOM 630 C C . PRO A 1 84 ? 1.475 18.828 26.719 1 66.81 84 PRO A C 1
ATOM 632 O O . PRO A 1 84 ? 1.17 19.391 27.781 1 66.81 84 PRO A O 1
ATOM 635 N N . GLY A 1 85 ? 2.289 17.812 26.625 1 58.56 85 GLY A N 1
ATOM 636 C CA . GLY A 1 85 ? 3.297 17.75 27.672 1 58.56 85 GLY A CA 1
ATOM 637 C C . GLY A 1 85 ? 4.141 19.016 27.766 1 58.56 85 GLY A C 1
ATOM 638 O O . GLY A 1 85 ? 3.928 19.953 27 1 58.56 85 GLY A O 1
ATOM 639 N N . PRO A 1 86 ? 5.039 18.969 28.641 1 53 86 PRO A N 1
ATOM 640 C CA . PRO A 1 86 ? 5.887 20.141 28.906 1 53 86 PRO A CA 1
ATOM 641 C C . PRO A 1 86 ? 6.578 20.656 27.656 1 53 86 PRO A C 1
ATOM 643 O O . PRO A 1 86 ? 6.91 21.844 27.578 1 53 86 PRO A O 1
ATOM 646 N N . ALA A 1 87 ? 6.91 19.734 26.875 1 50.72 87 ALA A N 1
ATOM 647 C CA . ALA A 1 87 ? 7.629 20.188 25.688 1 50.72 87 ALA A CA 1
ATOM 648 C C . ALA A 1 87 ? 6.832 21.25 24.938 1 50.72 87 ALA A C 1
ATOM 650 O O . ALA A 1 87 ? 7.406 22.078 24.219 1 50.72 87 ALA A O 1
ATOM 651 N N . ALA A 1 88 ? 5.512 21.078 24.938 1 55.53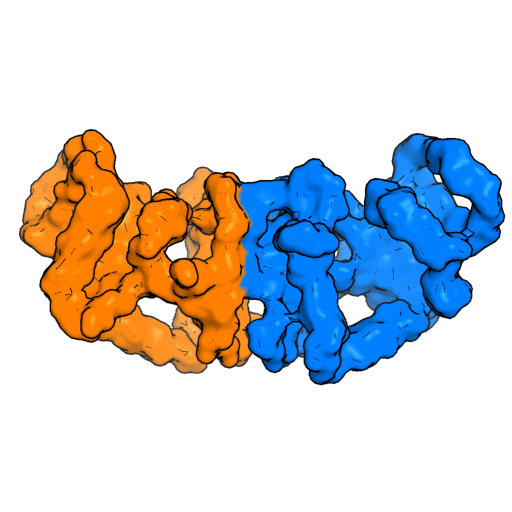 88 ALA A N 1
ATOM 652 C CA . ALA A 1 88 ? 4.719 22.188 24.391 1 55.53 88 ALA A CA 1
ATOM 653 C C . ALA A 1 88 ? 5.062 23.5 25.094 1 55.53 88 ALA A C 1
ATOM 655 O O . ALA A 1 88 ? 4.484 24.547 24.797 1 55.53 88 ALA A O 1
ATOM 656 N N . ARG A 1 89 ? 5.945 23.297 26.094 1 53.78 89 ARG A N 1
ATOM 657 C CA . ARG A 1 89 ? 6.375 24.391 26.953 1 53.78 89 ARG A CA 1
ATOM 658 C C . ARG A 1 89 ? 6.969 25.531 26.125 1 53.78 89 ARG A C 1
ATOM 660 O O . ARG A 1 89 ? 7.094 26.656 26.609 1 53.78 89 ARG A O 1
ATOM 667 N N . TRP A 1 90 ? 7.422 25.062 24.938 1 58.03 90 TRP A N 1
ATOM 668 C CA . TRP A 1 90 ? 8.102 26.172 24.281 1 58.03 90 TRP A CA 1
ATOM 669 C C . TRP A 1 90 ? 7.098 27.203 23.766 1 58.03 90 TRP A C 1
ATOM 671 O O . TRP A 1 90 ? 7.48 28.203 23.156 1 58.03 90 TRP A O 1
ATOM 681 N N . ASN A 1 91 ? 6.012 27.156 24.344 1 69.06 91 ASN A N 1
ATOM 682 C CA . ASN A 1 91 ? 5.012 28.172 24.062 1 69.06 91 ASN A CA 1
ATOM 683 C C . ASN A 1 91 ? 5.027 28.578 22.594 1 69.06 91 ASN A C 1
ATOM 685 O O . ASN A 1 91 ? 5.312 29.734 22.266 1 69.06 91 ASN A O 1
ATOM 689 N N . TYR A 1 92 ? 4.898 27.688 21.656 1 85.06 92 TYR A N 1
ATOM 690 C CA . TYR A 1 92 ? 4.805 28.062 20.234 1 85.06 92 TYR A CA 1
ATOM 691 C C . TYR A 1 92 ? 3.467 28.719 19.938 1 85.06 92 TYR A C 1
ATOM 693 O O . TYR A 1 92 ? 2.416 28.078 20.016 1 85.06 92 TYR A O 1
ATOM 701 N N . PRO A 1 93 ? 3.543 29.984 19.656 1 88.69 93 PRO A N 1
ATOM 702 C CA . PRO A 1 93 ? 2.291 30.719 19.516 1 88.69 93 PRO A CA 1
ATOM 703 C C . PRO A 1 93 ? 1.429 30.188 18.359 1 88.69 93 PRO A C 1
ATOM 705 O O . PRO A 1 93 ? 0.206 30.359 18.375 1 88.69 93 PRO A O 1
ATOM 708 N N . LEU A 1 94 ? 2.029 29.562 17.359 1 93.38 94 LEU A N 1
ATOM 709 C CA . LEU A 1 94 ? 1.268 29.125 16.203 1 93.38 94 LEU A CA 1
ATOM 710 C C . LEU A 1 94 ? 0.896 27.656 16.312 1 93.38 94 LEU A C 1
ATOM 712 O O . LEU A 1 94 ? 0.366 27.062 15.359 1 93.38 94 LEU A O 1
ATOM 716 N N . VAL A 1 95 ? 1.159 27.062 17.469 1 93.62 95 VAL A N 1
ATOM 717 C CA . VAL A 1 95 ? 0.77 25.672 17.688 1 93.62 95 VAL A CA 1
ATOM 718 C C . VAL A 1 95 ? -0.459 25.625 18.594 1 93.62 95 VAL A C 1
ATOM 720 O O . VAL A 1 95 ? -0.458 26.203 19.688 1 93.62 95 VAL A O 1
ATOM 723 N N . THR A 1 96 ? -1.461 25.031 18.156 1 93 96 THR A N 1
ATOM 724 C CA . THR A 1 96 ? -2.693 24.891 18.922 1 93 96 THR A CA 1
ATOM 725 C C . THR A 1 96 ? -3.039 23.422 19.141 1 93 96 THR A C 1
ATOM 727 O O . THR A 1 96 ? -3.186 22.672 18.172 1 93 96 THR A O 1
ATOM 730 N N . TYR A 1 97 ? -3.133 23 20.312 1 93.31 97 TYR A N 1
ATOM 731 C CA . TYR A 1 97 ? -3.684 21.688 20.641 1 93.31 97 TYR A CA 1
ATOM 732 C C . TYR A 1 97 ? -5.207 21.734 20.703 1 93.31 97 TYR A C 1
ATOM 734 O O . TYR A 1 97 ? -5.781 22.594 21.359 1 93.31 97 TYR A O 1
ATOM 742 N N . VAL A 1 98 ? -5.828 20.891 19.969 1 94.75 98 VAL A N 1
ATOM 743 C CA . VAL A 1 98 ? -7.285 20.844 19.891 1 94.75 98 VAL A CA 1
ATOM 744 C C . VAL A 1 98 ? -7.809 19.609 20.609 1 94.75 98 VAL A C 1
ATOM 746 O O . VAL A 1 98 ? -7.488 18.484 20.234 1 94.75 98 VAL A O 1
ATOM 749 N N . THR A 1 99 ? -8.734 19.703 21.594 1 92.88 99 THR A N 1
ATOM 750 C CA . THR A 1 99 ? -9.109 18.609 22.469 1 92.88 99 THR A CA 1
ATOM 751 C C . THR A 1 99 ? -10.516 18.109 22.141 1 92.88 99 THR A C 1
ATOM 753 O O . THR A 1 99 ? -10.992 17.141 22.734 1 92.88 99 THR A O 1
ATOM 756 N N . ASP A 1 100 ? -11.094 18.719 21.156 1 92.81 100 ASP A N 1
ATOM 757 C CA . ASP A 1 100 ? -12.492 18.375 20.922 1 92.81 100 ASP A CA 1
ATOM 758 C C . ASP A 1 100 ? -12.656 17.547 19.656 1 92.81 100 ASP A C 1
ATOM 760 O O . ASP A 1 100 ? -13.711 17.578 19.016 1 92.81 100 ASP A O 1
ATOM 764 N N . GLY A 1 101 ? -11.672 16.891 19.234 1 93.81 101 GLY A N 1
ATOM 765 C CA . GLY A 1 101 ? -11.805 15.875 18.203 1 93.81 101 GLY A CA 1
ATOM 766 C C . GLY A 1 101 ? -11.258 16.312 16.859 1 93.81 101 GLY A C 1
ATOM 767 O O . GLY A 1 101 ? -10.961 17.484 16.656 1 93.81 101 GLY A O 1
ATOM 768 N N . ILE A 1 102 ? -11.227 15.445 15.945 1 96.69 102 ILE A N 1
ATOM 769 C CA . ILE A 1 102 ? -10.57 15.609 14.648 1 96.69 102 ILE A CA 1
ATOM 770 C C . ILE A 1 102 ? -11.398 16.547 13.766 1 96.69 102 ILE A C 1
ATOM 772 O O . ILE A 1 102 ? -10.844 17.328 13 1 96.69 102 ILE A O 1
ATOM 776 N N . GLU A 1 103 ? -12.727 16.484 13.844 1 97.88 103 GLU A N 1
ATOM 777 C CA . GLU A 1 103 ? -13.586 17.359 13.047 1 97.88 103 GLU A CA 1
ATOM 778 C C . GLU A 1 103 ? -13.375 18.828 13.406 1 97.88 103 GLU A C 1
ATOM 780 O O . GLU A 1 103 ? -13.266 19.672 12.516 1 97.88 103 GLU A O 1
ATOM 785 N N . SER A 1 104 ? -13.328 19.031 14.703 1 97.81 104 SER A N 1
ATOM 786 C CA . SER A 1 104 ? -13.062 20.391 15.172 1 97.81 104 SER A CA 1
ATOM 787 C C . SER A 1 104 ? -11.68 20.859 14.75 1 97.81 104 SER A C 1
ATOM 789 O O . SER A 1 104 ? -11.523 21.984 14.266 1 97.81 104 SER A O 1
ATOM 791 N N . ALA A 1 105 ? -10.656 20.031 14.93 1 97.75 105 ALA A N 1
ATOM 792 C CA . ALA A 1 105 ? -9.289 20.375 14.547 1 97.75 105 ALA A CA 1
ATOM 793 C C . ALA A 1 105 ? -9.203 20.719 13.062 1 97.75 105 ALA A C 1
ATOM 795 O O . ALA A 1 105 ? -8.57 21.703 12.68 1 97.75 105 ALA A O 1
ATOM 796 N N . MET A 1 106 ? -9.867 19.906 12.234 1 98.38 106 MET A N 1
ATOM 797 C CA . MET A 1 106 ? -9.859 20.156 10.797 1 98.38 106 MET A CA 1
ATOM 798 C C . MET A 1 106 ? -10.578 21.469 10.461 1 98.38 106 MET A C 1
ATOM 800 O O . MET A 1 106 ? -10.102 22.234 9.633 1 98.38 106 MET A O 1
ATOM 804 N N . ALA A 1 107 ? -11.727 21.703 11.086 1 98.31 107 ALA A N 1
ATOM 805 C CA . ALA A 1 107 ? -12.469 22.938 10.852 1 98.31 107 ALA A CA 1
ATOM 806 C C . ALA A 1 107 ? -11.617 24.156 11.195 1 98.31 107 ALA A C 1
ATOM 808 O O . ALA A 1 107 ? -11.586 25.141 10.438 1 98.31 107 ALA A O 1
ATOM 809 N N . GLN A 1 108 ? -10.938 24.094 12.297 1 98.06 108 GLN A N 1
ATOM 810 C CA . GLN A 1 108 ? -10.07 25.188 12.719 1 98.06 108 GLN A CA 1
ATOM 811 C C . GLN A 1 108 ? -8.906 25.359 11.75 1 98.06 108 GLN A C 1
ATOM 813 O O . GLN A 1 108 ? -8.562 26.484 11.383 1 98.06 108 GLN A O 1
ATOM 818 N N . ALA A 1 109 ? -8.289 24.281 11.367 1 98.38 109 ALA A N 1
ATOM 819 C CA . ALA A 1 109 ? -7.184 24.328 10.406 1 98.38 109 ALA A CA 1
ATOM 820 C C . ALA A 1 109 ? -7.633 24.953 9.086 1 98.38 109 ALA A C 1
ATOM 822 O O . ALA A 1 109 ? -6.934 25.797 8.516 1 98.38 109 ALA A O 1
ATOM 823 N N . LYS A 1 110 ? -8.773 24.547 8.594 1 98.5 110 LYS A N 1
ATOM 824 C CA . LYS A 1 110 ? -9.289 25.078 7.336 1 98.5 110 LYS A CA 1
ATOM 825 C C . LYS A 1 110 ? -9.602 26.562 7.461 1 98.5 110 LYS A C 1
ATOM 827 O O . LYS A 1 110 ? -9.344 27.344 6.535 1 98.5 110 LYS A O 1
ATOM 832 N N . ALA A 1 111 ? -10.219 26.953 8.555 1 98.19 111 ALA A N 1
ATOM 833 C CA . ALA A 1 111 ? -10.492 28.359 8.789 1 98.19 111 ALA A CA 1
ATOM 834 C C . ALA A 1 111 ? -9.211 29.188 8.75 1 98.19 111 ALA A C 1
ATOM 836 O O . ALA A 1 111 ? -9.164 30.25 8.148 1 98.19 111 ALA A O 1
ATOM 837 N N . ALA A 1 112 ? -8.172 28.672 9.359 1 97.44 112 ALA A N 1
ATOM 838 C CA . ALA A 1 112 ? -6.887 29.344 9.414 1 97.44 112 ALA A CA 1
ATOM 839 C C . ALA A 1 112 ? -6.223 29.391 8.047 1 97.44 112 ALA A C 1
ATOM 841 O O . ALA A 1 112 ? -5.543 30.359 7.699 1 97.44 112 ALA A O 1
ATOM 842 N N . ALA A 1 113 ? -6.387 28.328 7.301 1 97.75 113 ALA A N 1
ATOM 843 C CA . ALA A 1 113 ? -5.738 28.188 6 1 97.75 113 ALA A CA 1
ATOM 844 C C . ALA A 1 113 ? -6.332 29.156 4.98 1 97.75 113 ALA A C 1
ATOM 846 O O . ALA A 1 113 ? -5.66 29.547 4.02 1 97.75 113 ALA A O 1
ATOM 847 N N . GLY A 1 114 ? -7.625 29.516 5.242 1 96.62 114 GLY A N 1
ATOM 848 C CA . GLY A 1 114 ? -8.297 30.328 4.234 1 96.62 114 GLY A CA 1
ATOM 849 C C . GLY A 1 114 ? -8.508 29.594 2.924 1 96.62 114 GLY A C 1
ATOM 850 O O . GLY A 1 114 ? -9.18 28.562 2.887 1 96.62 114 GLY A O 1
ATOM 851 N N . ASP A 1 115 ? -7.848 30.125 1.87 1 96.19 115 ASP A N 1
ATOM 852 C CA . ASP A 1 115 ? -8.031 29.531 0.554 1 96.19 115 ASP A CA 1
ATOM 853 C C . ASP A 1 115 ? -6.891 28.562 0.235 1 96.19 115 ASP A C 1
ATOM 855 O O . ASP A 1 115 ? -6.906 27.891 -0.804 1 96.19 115 ASP A O 1
ATOM 859 N N . ARG A 1 116 ? -5.988 28.453 1.129 1 97.88 116 ARG A N 1
ATOM 860 C CA . ARG A 1 116 ? -4.848 27.562 0.931 1 97.88 116 ARG A CA 1
ATOM 861 C C . ARG A 1 116 ? -5.133 26.172 1.483 1 97.88 116 ARG A C 1
ATOM 863 O O . ARG A 1 116 ? -6.137 25.969 2.168 1 97.88 116 ARG A O 1
ATOM 870 N N . ASP A 1 117 ? -4.289 25.266 1.196 1 98.12 117 ASP A N 1
ATOM 871 C CA . ASP A 1 117 ? -4.484 23.875 1.589 1 98.12 117 ASP A CA 1
ATOM 872 C C . ASP A 1 117 ? -4.141 23.672 3.062 1 98.12 117 ASP A C 1
ATOM 874 O O . ASP A 1 117 ? -3.396 24.453 3.648 1 98.12 117 ASP A O 1
ATOM 878 N N . VAL A 1 118 ? -4.773 22.641 3.672 1 98.56 118 VAL A N 1
ATOM 879 C CA . VAL A 1 118 ? -4.352 22.094 4.961 1 98.56 118 VAL A CA 1
ATOM 880 C C . VAL A 1 118 ? -3.498 20.859 4.746 1 98.56 118 VAL A C 1
ATOM 882 O O . VAL A 1 118 ? -3.955 19.875 4.156 1 98.56 118 VAL A O 1
ATOM 885 N N . GLN A 1 119 ? -2.297 20.922 5.184 1 98.12 119 GLN A N 1
ATOM 886 C CA . GLN A 1 119 ? -1.426 19.766 5.133 1 98.12 119 GLN A CA 1
ATOM 887 C C . GLN A 1 119 ? -1.651 18.859 6.34 1 98.12 119 GLN A C 1
ATOM 889 O O . GLN A 1 119 ? -1.517 19.281 7.484 1 98.12 119 GLN A O 1
ATOM 894 N N . VAL A 1 120 ? -2.02 17.656 6.062 1 97.94 120 VAL A N 1
ATOM 895 C CA . VAL A 1 120 ? -2.273 16.672 7.113 1 97.94 120 VAL A CA 1
ATOM 896 C C . VAL A 1 120 ? -1.092 15.719 7.219 1 97.94 120 VAL A C 1
ATOM 898 O O . VAL A 1 120 ? -0.609 15.203 6.207 1 97.94 120 VAL A O 1
ATOM 901 N N . ARG A 1 121 ? -0.66 15.461 8.438 1 95.88 121 ARG A N 1
ATOM 902 C CA . ARG A 1 121 ? 0.517 14.625 8.648 1 95.88 121 ARG A CA 1
ATOM 903 C C . ARG A 1 121 ? 0.309 13.672 9.812 1 95.88 121 ARG A C 1
ATOM 905 O O . ARG A 1 121 ? -0.14 14.078 10.883 1 95.88 121 ARG A O 1
ATOM 912 N N . GLY A 1 122 ? 0.702 12.438 9.5 1 95 122 GLY A N 1
ATOM 913 C CA . GLY A 1 122 ? 0.655 11.43 10.547 1 95 122 GLY A CA 1
ATOM 914 C C . GLY A 1 122 ? -0.43 10.398 10.336 1 95 122 GLY A C 1
ATOM 915 O O . GLY A 1 122 ? -1.486 10.695 9.781 1 95 122 GLY A O 1
ATOM 916 N N . GLY A 1 123 ? -0.154 9.18 10.898 1 93.25 123 GLY A N 1
ATOM 917 C CA . GLY A 1 123 ? -1.044 8.039 10.734 1 93.25 123 GLY A CA 1
ATOM 918 C C . GLY A 1 123 ? -2.359 8.195 11.477 1 93.25 123 GLY A C 1
ATOM 919 O O . GLY A 1 123 ? -3.43 7.969 10.906 1 93.25 123 GLY A O 1
ATOM 920 N N . TYR A 1 124 ? -2.285 8.648 12.719 1 89.75 124 TYR A N 1
ATOM 921 C CA . TYR A 1 124 ? -3.477 8.781 13.547 1 89.75 124 TYR A CA 1
ATOM 922 C C . TYR A 1 124 ? -4.457 9.773 12.938 1 89.75 124 TYR A C 1
ATOM 924 O O . TYR A 1 124 ? -5.633 9.461 12.75 1 89.75 124 TYR A O 1
ATOM 932 N N . VAL A 1 125 ? -3.988 10.93 12.641 1 94.88 125 VAL A N 1
ATOM 933 C CA . VAL A 1 125 ? -4.875 11.969 12.133 1 94.88 125 VAL A CA 1
ATOM 934 C C . VAL A 1 125 ? -5.422 11.562 10.773 1 94.88 125 VAL A C 1
ATOM 936 O O . VAL A 1 125 ? -6.57 11.867 10.438 1 94.88 125 VAL A O 1
ATOM 939 N N . ALA A 1 126 ? -4.602 10.906 9.984 1 95.62 126 ALA A N 1
ATOM 940 C CA . ALA A 1 126 ? -5.059 10.414 8.688 1 95.62 126 ALA A CA 1
ATOM 941 C C . ALA A 1 126 ? -6.27 9.5 8.852 1 95.62 126 ALA A C 1
ATOM 943 O O . ALA A 1 126 ? -7.305 9.711 8.211 1 95.62 126 ALA A O 1
ATOM 944 N N . GLN A 1 127 ? -6.16 8.516 9.688 1 95.31 127 GLN A N 1
ATOM 945 C CA . GLN A 1 127 ? -7.215 7.531 9.891 1 95.31 127 GLN A CA 1
ATOM 946 C C . GLN A 1 127 ? -8.477 8.18 10.453 1 95.31 127 GLN A C 1
ATOM 948 O O . GLN A 1 127 ? -9.578 7.934 9.969 1 95.31 127 GLN A O 1
ATOM 953 N N . ARG A 1 128 ? -8.32 9.031 11.43 1 95.06 128 ARG A N 1
ATOM 954 C CA . ARG A 1 128 ? -9.469 9.688 12.055 1 95.06 128 ARG A CA 1
ATOM 955 C C . ARG A 1 128 ? -10.156 10.633 11.078 1 95.06 128 ARG A C 1
ATOM 957 O O . ARG A 1 128 ? -11.383 10.711 11.055 1 95.06 128 ARG A O 1
ATOM 964 N N . ALA A 1 129 ? -9.312 11.359 10.336 1 97.06 129 ALA A N 1
ATOM 965 C CA . ALA A 1 129 ? -9.891 12.305 9.375 1 97.06 129 ALA A CA 1
ATOM 966 C C . ALA A 1 129 ? -10.664 11.57 8.281 1 97.06 129 ALA A C 1
ATOM 968 O O . ALA A 1 129 ? -11.711 12.039 7.836 1 97.06 129 ALA A O 1
ATOM 969 N N . ILE A 1 130 ? -10.172 10.438 7.828 1 96.31 130 ILE A N 1
ATOM 970 C CA . ILE A 1 130 ? -10.859 9.625 6.836 1 96.31 130 ILE A CA 1
ATOM 971 C C . ILE A 1 130 ? -12.172 9.109 7.414 1 96.31 130 ILE A C 1
ATOM 973 O O . ILE A 1 130 ? -13.227 9.211 6.77 1 96.31 130 ILE A O 1
ATOM 977 N N . GLU A 1 131 ? -12.133 8.602 8.625 1 94.38 131 GLU A N 1
ATOM 978 C CA . GLU A 1 131 ? -13.312 8.07 9.297 1 94.38 131 GLU A CA 1
ATOM 979 C C . GLU A 1 131 ? -14.383 9.148 9.461 1 94.38 131 GLU A C 1
ATOM 981 O O . GLU A 1 131 ? -15.57 8.883 9.273 1 94.38 131 GLU A O 1
ATOM 986 N N . ALA A 1 132 ? -13.922 10.32 9.805 1 95.62 132 ALA A N 1
ATOM 987 C CA . ALA A 1 132 ? -14.836 11.422 10.078 1 95.62 132 ALA A CA 1
ATOM 988 C C . ALA A 1 132 ? -15.32 12.062 8.781 1 95.62 132 ALA A C 1
ATOM 990 O O . ALA A 1 132 ? -16.219 12.906 8.789 1 95.62 132 ALA A O 1
ATOM 991 N N . GLY A 1 133 ? -14.703 11.727 7.633 1 96.31 133 GLY A N 1
ATOM 992 C CA . GLY A 1 133 ? -15.109 12.266 6.344 1 96.31 133 GLY A CA 1
ATOM 993 C C . GLY A 1 133 ? -14.609 13.672 6.102 1 96.31 133 GLY A C 1
ATOM 994 O O . GLY A 1 133 ? -15.234 14.445 5.363 1 96.31 133 GLY A O 1
ATOM 995 N N . VAL A 1 134 ? -13.43 14.094 6.73 1 97.62 134 VAL A N 1
ATOM 996 C CA . VAL A 1 134 ? -13 15.484 6.625 1 97.62 134 VAL A CA 1
ATOM 997 C C . VAL A 1 134 ? -11.648 15.547 5.914 1 97.62 134 VAL A C 1
ATOM 999 O O . VAL A 1 134 ? -11.023 16.609 5.859 1 97.62 134 VAL A O 1
ATOM 1002 N N . LEU A 1 135 ? -11.148 14.492 5.387 1 97.94 135 LEU A N 1
ATOM 1003 C CA . LEU A 1 135 ? -9.953 14.461 4.551 1 97.94 135 LEU A CA 1
ATOM 1004 C C . LEU A 1 135 ? -10.32 14.477 3.07 1 97.94 135 LEU A C 1
ATOM 1006 O O . LEU A 1 135 ? -11.039 13.586 2.6 1 97.94 135 LEU A O 1
ATOM 1010 N N . ASP A 1 136 ? -9.789 15.438 2.324 1 98.44 136 ASP A N 1
ATOM 1011 C CA . ASP A 1 136 ? -10.219 15.633 0.94 1 98.44 136 ASP A CA 1
ATOM 1012 C C . ASP A 1 136 ? -9.336 14.828 -0.021 1 98.44 136 ASP A C 1
ATOM 1014 O O . ASP A 1 136 ? -9.836 14.281 -1.008 1 98.44 136 ASP A O 1
ATOM 1018 N N . GLU A 1 137 ? -8.039 14.82 0.229 1 98.62 137 GLU A N 1
ATOM 1019 C CA . GLU A 1 137 ? -7.102 14.188 -0.696 1 98.62 137 GLU A CA 1
ATOM 1020 C C . GLU A 1 137 ? -5.996 13.445 0.056 1 98.62 137 GLU A C 1
ATOM 1022 O O . GLU A 1 137 ? -5.715 13.758 1.215 1 98.62 137 GLU A O 1
ATOM 1027 N N . VAL A 1 138 ? -5.449 12.469 -0.623 1 98.44 138 VAL A N 1
ATOM 1028 C CA . VAL A 1 138 ? -4.359 11.641 -0.115 1 98.44 138 VAL A CA 1
ATOM 1029 C C . VAL A 1 138 ? -3.213 11.617 -1.125 1 98.44 138 VAL A C 1
ATOM 1031 O O . VAL A 1 138 ? -3.389 11.18 -2.262 1 98.44 138 VAL A O 1
ATOM 1034 N N . GLN A 1 139 ? -2.125 12.172 -0.751 1 98.38 139 GLN A N 1
ATOM 1035 C CA . GLN A 1 139 ? -0.875 12.086 -1.501 1 98.38 139 GLN A CA 1
ATOM 1036 C C . GLN A 1 139 ? 0.066 11.055 -0.889 1 98.38 139 GLN A C 1
ATOM 1038 O O . GLN A 1 139 ? 0.56 11.242 0.225 1 98.38 139 GLN A O 1
ATOM 1043 N N . ILE A 1 140 ? 0.306 9.969 -1.627 1 98.56 140 ILE A N 1
ATOM 1044 C CA . ILE A 1 140 ? 1.193 8.914 -1.146 1 98.56 140 ILE A CA 1
ATOM 1045 C C . ILE A 1 140 ? 2.449 8.867 -2.012 1 98.56 140 ILE A C 1
ATOM 1047 O O . ILE A 1 140 ? 2.363 8.836 -3.242 1 98.56 140 ILE A O 1
ATOM 1051 N N . HIS A 1 141 ? 3.566 8.953 -1.37 1 98.25 141 HIS A N 1
ATOM 1052 C CA . HIS A 1 141 ? 4.84 8.586 -1.979 1 98.25 141 HIS A CA 1
ATOM 1053 C C . HIS A 1 141 ? 5.188 7.129 -1.699 1 98.25 141 HIS A C 1
ATOM 1055 O O . HIS A 1 141 ? 5.672 6.797 -0.615 1 98.25 141 HIS A O 1
ATOM 1061 N N . HIS A 1 142 ? 4.875 6.273 -2.68 1 98.56 142 HIS A N 1
ATOM 1062 C CA . HIS A 1 142 ? 5.125 4.844 -2.52 1 98.56 142 HIS A CA 1
ATOM 1063 C C . HIS A 1 142 ? 6.609 4.523 -2.67 1 98.56 142 HIS A C 1
ATOM 1065 O O . HIS A 1 142 ? 7.148 4.574 -3.777 1 98.56 142 HIS A O 1
ATOM 1071 N N . ILE A 1 143 ? 7.215 4.172 -1.602 1 98.62 143 ILE A N 1
ATOM 1072 C CA . ILE A 1 143 ? 8.633 3.832 -1.587 1 98.62 143 ILE A CA 1
ATOM 1073 C C . ILE A 1 143 ? 8.812 2.352 -1.921 1 98.62 143 ILE A C 1
ATOM 1075 O O . ILE A 1 143 ? 8.078 1.502 -1.411 1 98.62 143 ILE A O 1
ATOM 1079 N N . PRO A 1 144 ? 9.727 2.035 -2.844 1 98.44 144 PRO A N 1
ATOM 1080 C CA . PRO A 1 144 ? 9.906 0.648 -3.279 1 98.44 144 PRO A CA 1
ATOM 1081 C C . PRO A 1 144 ? 10.688 -0.193 -2.27 1 98.44 144 PRO A C 1
ATOM 1083 O O . PRO A 1 144 ? 11.781 -0.671 -2.572 1 98.44 144 PRO A O 1
ATOM 1086 N N . VAL A 1 145 ? 10.078 -0.423 -1.122 1 98 145 VAL A N 1
ATOM 1087 C CA . VAL A 1 145 ? 10.633 -1.273 -0.072 1 98 145 VAL A CA 1
ATOM 1088 C C . VAL A 1 145 ? 9.5 -1.986 0.663 1 98 145 VAL A C 1
ATOM 1090 O O . VAL A 1 145 ? 8.359 -1.518 0.663 1 98 145 VAL A O 1
ATOM 1093 N N . LEU A 1 146 ? 9.812 -3.121 1.153 1 97.31 146 LEU A N 1
ATOM 1094 C CA . LEU A 1 146 ? 9.055 -3.756 2.225 1 97.31 146 LEU A CA 1
ATOM 1095 C C . LEU A 1 146 ? 9.773 -3.604 3.562 1 97.31 146 LEU A C 1
ATOM 1097 O O . LEU A 1 146 ? 10.836 -4.188 3.77 1 97.31 146 LEU A O 1
ATOM 1101 N N . LEU A 1 147 ? 9.195 -2.828 4.445 1 95.94 147 LEU A N 1
ATOM 1102 C CA . LEU A 1 147 ? 9.852 -2.576 5.723 1 95.94 147 LEU A CA 1
ATOM 1103 C C . LEU A 1 147 ? 9.758 -3.801 6.629 1 95.94 147 LEU A C 1
ATOM 1105 O O . LEU A 1 147 ? 10.68 -4.07 7.41 1 95.94 147 LEU A O 1
ATOM 1109 N N . GLY A 1 148 ? 8.641 -4.473 6.555 1 94.75 148 GLY A N 1
ATOM 1110 C CA . GLY A 1 148 ? 8.445 -5.695 7.32 1 94.75 148 GLY A CA 1
ATOM 1111 C C . GLY A 1 148 ? 7.711 -5.477 8.625 1 94.75 148 GLY A C 1
ATOM 1112 O O . GLY A 1 148 ? 7.02 -6.371 9.117 1 94.75 148 GLY A O 1
ATOM 1113 N N . ALA A 1 149 ? 7.91 -4.352 9.25 1 94.5 149 ALA A N 1
ATOM 1114 C CA . ALA A 1 149 ? 7.246 -3.984 10.5 1 94.5 149 ALA A CA 1
ATOM 1115 C C . ALA A 1 149 ? 7.289 -2.475 10.719 1 94.5 149 ALA A C 1
ATOM 1117 O O . ALA A 1 149 ? 8.125 -1.779 10.141 1 94.5 149 ALA A O 1
ATOM 1118 N N . GLY A 1 150 ? 6.383 -2.041 11.586 1 95 150 GLY A N 1
ATOM 1119 C CA . GLY A 1 150 ? 6.387 -0.617 11.883 1 95 150 GLY A CA 1
ATOM 1120 C C . GLY A 1 150 ? 5 -0.053 12.125 1 95 150 GLY A C 1
ATOM 1121 O O . GLY A 1 150 ? 4.129 -0.745 12.656 1 95 150 GLY A O 1
ATOM 1122 N N . ARG A 1 151 ? 4.867 1.233 11.812 1 94.38 151 ARG A N 1
ATOM 1123 C CA . ARG A 1 151 ? 3.592 1.927 11.961 1 94.38 151 ARG A CA 1
ATOM 1124 C C . ARG A 1 151 ? 2.85 2.004 10.633 1 94.38 151 ARG A C 1
ATOM 1126 O O . ARG A 1 151 ? 3.355 2.582 9.672 1 94.38 151 ARG A O 1
ATOM 1133 N N . ARG A 1 152 ? 1.702 1.443 10.633 1 94.62 152 ARG A N 1
ATOM 1134 C CA . ARG A 1 152 ? 0.916 1.438 9.406 1 94.62 152 ARG A CA 1
ATOM 1135 C C . ARG A 1 152 ? 0.183 2.764 9.219 1 94.62 152 ARG A C 1
ATOM 1137 O O . ARG A 1 152 ? -0.337 3.332 10.18 1 94.62 152 ARG A O 1
ATOM 1144 N N . LEU A 1 153 ? 0.177 3.197 7.969 1 96.56 153 LEU A N 1
ATOM 1145 C CA . LEU A 1 153 ? -0.567 4.418 7.676 1 96.56 153 LEU A CA 1
ATOM 1146 C C . LEU A 1 153 ? -2.068 4.184 7.816 1 96.56 153 LEU A C 1
ATOM 1148 O O . LEU A 1 153 ? -2.762 4.969 8.469 1 96.56 153 LEU A O 1
ATOM 1152 N N . PHE A 1 154 ? -2.48 3.131 7.039 1 94.19 154 PHE A N 1
ATOM 1153 C CA . PHE A 1 154 ? -3.873 2.703 7.109 1 94.19 154 PHE A CA 1
ATOM 1154 C C . PHE A 1 154 ? -3.986 1.343 7.789 1 94.19 154 PHE A C 1
ATOM 1156 O O . PHE A 1 154 ? -3.305 0.391 7.402 1 94.19 154 PHE A O 1
ATOM 1163 N N . ASP A 1 155 ? -4.691 1.278 8.852 1 84 155 ASP A N 1
ATOM 1164 C CA . ASP A 1 155 ? -4.906 0.012 9.539 1 84 155 ASP A CA 1
ATOM 1165 C C . ASP A 1 155 ? -6.375 -0.405 9.477 1 84 155 ASP A C 1
ATOM 1167 O O . ASP A 1 155 ? -6.922 -0.607 8.391 1 84 155 ASP A O 1
ATOM 1171 N N . LEU A 1 156 ? -7 -0.491 10.594 1 83.25 156 LEU A N 1
ATOM 1172 C CA . LEU A 1 156 ? -8.414 -0.842 10.609 1 83.25 156 LEU A CA 1
ATOM 1173 C C . LEU A 1 156 ? -9.281 0.399 10.438 1 83.25 156 LEU A C 1
ATOM 1175 O O . LEU A 1 156 ? -9.055 1.417 11.094 1 83.25 156 LEU A O 1
ATOM 1179 N N . LEU A 1 157 ? -10.094 0.407 9.383 1 88.69 157 LEU A N 1
ATOM 1180 C CA . LEU A 1 157 ? -11.102 1.439 9.148 1 88.69 157 LEU A CA 1
ATOM 1181 C C . LEU A 1 157 ? -12.508 0.85 9.203 1 88.69 157 LEU A C 1
ATOM 1183 O O . LEU A 1 157 ? -12.711 -0.306 8.828 1 88.69 157 LEU A O 1
ATOM 1187 N N . PRO A 1 158 ? -13.391 1.61 9.656 1 84.56 158 PRO A N 1
ATOM 1188 C CA . PRO A 1 158 ? -14.734 1.079 9.891 1 84.56 158 PRO A CA 1
ATOM 1189 C C . PRO A 1 158 ? -15.516 0.858 8.594 1 84.56 158 PRO A C 1
ATOM 1191 O O . PRO A 1 158 ? -16.531 0.167 8.602 1 84.56 158 PRO A O 1
ATOM 1194 N N . SER A 1 159 ? -15.109 1.479 7.539 1 88.81 159 SER A N 1
ATOM 1195 C CA . SER A 1 159 ? -15.875 1.347 6.301 1 88.81 159 SER A CA 1
ATOM 1196 C C . SER A 1 159 ? -14.969 1.474 5.082 1 88.81 159 SER A C 1
ATOM 1198 O O . SER A 1 159 ? -13.859 2.008 5.176 1 88.81 159 SER A O 1
ATOM 1200 N N . LEU A 1 160 ? -15.539 0.98 4.008 1 94.31 160 LEU A N 1
ATOM 1201 C CA . LEU A 1 160 ? -14.891 1.116 2.705 1 94.31 160 LEU A CA 1
ATOM 1202 C C . LEU A 1 160 ? -14.828 2.58 2.281 1 94.31 160 LEU A C 1
ATOM 1204 O O . LEU A 1 160 ? -15.805 3.318 2.428 1 94.31 160 LEU A O 1
ATOM 1208 N N . VAL A 1 161 ? -13.664 3.01 1.848 1 96.69 161 VAL A N 1
ATOM 1209 C CA . VAL A 1 161 ? -13.477 4.348 1.296 1 96.69 161 VAL A CA 1
ATOM 1210 C C . VAL A 1 161 ? -13.031 4.246 -0.161 1 96.69 161 VAL A C 1
ATOM 1212 O O . VAL A 1 161 ? -12.047 3.566 -0.472 1 96.69 161 VAL A O 1
ATOM 1215 N N . THR A 1 162 ? -13.75 4.859 -1.057 1 97.06 162 THR A N 1
ATOM 1216 C CA . THR A 1 162 ? -13.383 4.883 -2.467 1 97.06 162 THR A CA 1
ATOM 1217 C C . THR A 1 162 ? -12.57 6.133 -2.797 1 97.06 162 THR A C 1
ATOM 1219 O O . THR A 1 162 ? -12.867 7.219 -2.295 1 97.06 162 THR A O 1
ATOM 1222 N N . LEU A 1 163 ? -11.562 5.984 -3.602 1 98.38 163 LEU A N 1
ATOM 1223 C CA . LEU A 1 163 ? -10.672 7.059 -4.02 1 98.38 163 LEU A CA 1
ATOM 1224 C C . LEU A 1 163 ? -10.68 7.211 -5.535 1 98.38 163 LEU A C 1
ATOM 1226 O O . LEU A 1 163 ? -10.984 6.258 -6.262 1 98.38 163 LEU A O 1
ATOM 1230 N N . ASP A 1 164 ? -10.445 8.438 -6 1 98.56 164 ASP A N 1
ATOM 1231 C CA . ASP A 1 164 ? -10.156 8.703 -7.406 1 98.56 164 ASP A CA 1
ATOM 1232 C C . ASP A 1 164 ? -8.688 9.07 -7.609 1 98.56 164 ASP A C 1
ATOM 1234 O O . ASP A 1 164 ? -8.164 9.945 -6.926 1 98.56 164 ASP A O 1
ATOM 1238 N N . ILE A 1 165 ? -8.047 8.406 -8.555 1 98.62 165 ILE A N 1
ATOM 1239 C CA . ILE A 1 165 ? -6.676 8.766 -8.891 1 98.62 165 ILE A CA 1
ATOM 1240 C C . ILE A 1 165 ? -6.652 10.109 -9.617 1 98.62 165 ILE A C 1
ATOM 1242 O O . ILE A 1 165 ? -7.305 10.273 -10.648 1 98.62 165 ILE A O 1
ATOM 1246 N N . ILE A 1 166 ? -5.84 11.008 -9.07 1 97.81 166 ILE A N 1
ATOM 1247 C CA . ILE A 1 166 ? -5.906 12.305 -9.742 1 97.81 166 ILE A CA 1
ATOM 1248 C C . ILE A 1 166 ? -4.535 12.672 -10.297 1 97.81 166 ILE A C 1
ATOM 1250 O O . ILE A 1 166 ? -4.418 13.531 -11.172 1 97.81 166 ILE A O 1
ATOM 1254 N N . ARG A 1 167 ? -3.467 12.07 -9.875 1 98.06 167 ARG A N 1
ATOM 1255 C CA . ARG A 1 167 ? -2.121 12.297 -10.391 1 98.06 167 ARG A CA 1
ATOM 1256 C C . ARG A 1 167 ? -1.205 11.117 -10.07 1 98.06 167 ARG A C 1
ATOM 1258 O O . ARG A 1 167 ? -1.248 10.57 -8.969 1 98.06 167 ARG A O 1
ATOM 1265 N N . VAL A 1 168 ? -0.423 10.734 -11.031 1 98.56 168 VAL A N 1
ATOM 1266 C CA . VAL A 1 168 ? 0.637 9.75 -10.836 1 98.56 168 VAL A CA 1
ATOM 1267 C C . VAL A 1 168 ? 1.945 10.273 -11.422 1 98.56 168 VAL A C 1
ATOM 1269 O O . VAL A 1 168 ? 2.002 10.664 -12.586 1 98.56 168 VAL A O 1
ATOM 1272 N N . ILE A 1 169 ? 2.959 10.375 -10.625 1 98.31 169 ILE A N 1
ATOM 1273 C CA . ILE A 1 169 ? 4.312 10.727 -11.039 1 98.31 169 ILE A CA 1
ATOM 1274 C C . ILE A 1 169 ? 5.266 9.578 -10.719 1 98.31 169 ILE A C 1
ATOM 1276 O O . ILE A 1 169 ? 5.383 9.164 -9.562 1 98.31 169 ILE A O 1
ATOM 1280 N N . ASP A 1 170 ? 5.871 9.062 -11.734 1 96.75 170 ASP A N 1
ATOM 1281 C CA . ASP A 1 170 ? 6.785 7.934 -11.57 1 96.75 170 ASP A CA 1
ATOM 1282 C C . ASP A 1 170 ? 8.242 8.406 -11.539 1 96.75 170 ASP A C 1
ATOM 1284 O O . ASP A 1 170 ? 8.664 9.18 -12.398 1 96.75 170 ASP A O 1
ATOM 1288 N N . THR A 1 171 ? 9.008 8.086 -10.57 1 97.19 171 THR A N 1
ATOM 1289 C CA . THR A 1 171 ? 10.453 8.258 -10.461 1 97.19 171 THR A CA 1
ATOM 1290 C C . THR A 1 171 ? 11.125 6.953 -10.055 1 97.19 171 THR A C 1
ATOM 1292 O O . THR A 1 171 ? 10.469 6.035 -9.562 1 97.19 171 THR A O 1
ATOM 1295 N N . PRO A 1 172 ? 12.453 6.828 -10.258 1 95.81 172 PRO A N 1
ATOM 1296 C CA . PRO A 1 172 ? 13.141 5.613 -9.82 1 95.81 172 PRO A CA 1
ATOM 1297 C C . PRO A 1 172 ? 13.086 5.418 -8.305 1 95.81 172 PRO A C 1
ATOM 1299 O O . PRO A 1 172 ? 13.164 4.285 -7.824 1 95.81 172 PRO A O 1
ATOM 1302 N N . GLN A 1 173 ? 12.891 6.453 -7.523 1 97.38 173 GLN A N 1
ATOM 1303 C CA . GLN A 1 173 ? 12.992 6.383 -6.07 1 97.38 173 GLN A CA 1
ATOM 1304 C C . GLN A 1 173 ? 11.625 6.172 -5.426 1 97.38 173 GLN A C 1
ATOM 1306 O O . GLN A 1 173 ? 11.539 5.715 -4.285 1 97.38 173 GLN A O 1
ATOM 1311 N N . ALA A 1 174 ? 10.523 6.527 -6.164 1 98.25 174 ALA A N 1
ATOM 1312 C CA . ALA A 1 174 ? 9.172 6.414 -5.617 1 98.25 174 ALA A CA 1
ATOM 1313 C C . ALA A 1 174 ? 8.125 6.609 -6.707 1 98.25 174 ALA A C 1
ATOM 1315 O O . ALA A 1 174 ? 8.375 7.289 -7.703 1 98.25 174 ALA A O 1
ATOM 1316 N N . THR A 1 175 ? 7.02 6.027 -6.574 1 98.69 175 THR A N 1
ATOM 1317 C CA . THR A 1 175 ? 5.82 6.367 -7.332 1 98.69 175 THR A CA 1
ATOM 1318 C C . THR A 1 175 ? 4.887 7.246 -6.5 1 98.69 175 THR A C 1
ATOM 1320 O O . THR A 1 175 ? 4.43 6.84 -5.43 1 98.69 175 THR A O 1
ATOM 1323 N N . HIS A 1 176 ? 4.656 8.445 -6.984 1 98.69 176 HIS A N 1
ATOM 1324 C CA . HIS A 1 176 ? 3.838 9.422 -6.273 1 98.69 176 HIS A CA 1
ATOM 1325 C C . HIS A 1 176 ? 2.402 9.414 -6.789 1 98.69 176 HIS A C 1
ATOM 1327 O O . HIS A 1 176 ? 2.158 9.703 -7.961 1 98.69 176 HIS A O 1
ATOM 1333 N N . ILE A 1 177 ? 1.456 9.078 -5.934 1 98.81 177 ILE A N 1
ATOM 1334 C CA . ILE A 1 177 ? 0.061 8.984 -6.355 1 98.81 177 ILE A CA 1
ATOM 1335 C C . ILE A 1 177 ? -0.802 9.891 -5.48 1 98.81 177 ILE A C 1
ATOM 1337 O O . ILE A 1 177 ? -0.701 9.859 -4.25 1 98.81 177 ILE A O 1
ATOM 1341 N N . ARG A 1 178 ? -1.551 10.727 -6.109 1 98.62 178 ARG A N 1
ATOM 1342 C CA . ARG A 1 178 ? -2.518 11.57 -5.418 1 98.62 178 ARG A CA 1
ATOM 1343 C C . ARG A 1 178 ? -3.943 11.102 -5.676 1 98.62 178 ARG A C 1
ATOM 1345 O O . ARG A 1 178 ? -4.305 10.789 -6.812 1 98.62 178 ARG A O 1
ATOM 1352 N N . TYR A 1 179 ? -4.688 11.039 -4.617 1 98.75 179 TYR A N 1
ATOM 1353 C CA . TYR A 1 179 ? -6.07 10.586 -4.68 1 98.75 179 TYR A CA 1
ATOM 1354 C C . TYR A 1 179 ? -7.02 11.656 -4.16 1 98.75 179 TYR A C 1
ATOM 1356 O O . TYR A 1 179 ? -6.703 12.359 -3.197 1 98.75 179 TYR A O 1
ATOM 1364 N N . ARG A 1 180 ? -8.172 11.742 -4.75 1 98.62 180 ARG A N 1
ATOM 1365 C CA . ARG A 1 180 ? -9.312 12.406 -4.129 1 98.62 180 ARG A CA 1
ATOM 1366 C C . ARG A 1 180 ? -10.164 11.414 -3.342 1 98.62 180 ARG A C 1
ATOM 1368 O O . ARG A 1 180 ? -10.445 10.312 -3.82 1 98.62 180 ARG A O 1
ATOM 1375 N N . VAL A 1 181 ? -10.477 11.734 -2.123 1 98.25 181 VAL A N 1
ATOM 1376 C CA . VAL A 1 181 ? -11.359 10.891 -1.325 1 98.25 181 VAL A CA 1
ATOM 1377 C C . VAL A 1 181 ? -12.805 11.109 -1.755 1 98.25 181 VAL A C 1
ATOM 1379 O O . VAL A 1 181 ? -13.305 12.234 -1.752 1 98.25 181 VAL A O 1
ATOM 1382 N N . ARG A 1 182 ? -13.422 9.969 -2.082 1 94.44 182 ARG A N 1
ATOM 1383 C CA . ARG A 1 182 ? -14.812 10.094 -2.504 1 94.44 182 ARG A CA 1
ATOM 1384 C C . ARG A 1 182 ? -15.75 10.156 -1.299 1 94.44 182 ARG A C 1
ATOM 1386 O O . ARG A 1 182 ? -15.617 9.359 -0.365 1 94.44 182 ARG A O 1
ATOM 1393 N N . ARG A 1 183 ? -16.516 11.203 -1.125 1 77.12 183 ARG A N 1
ATOM 1394 C CA . ARG A 1 183 ? -17.484 11.398 -0.053 1 77.12 183 ARG A CA 1
ATOM 1395 C C . ARG A 1 183 ? -18.875 10.953 -0.489 1 77.12 183 ARG A C 1
ATOM 1397 O O . ARG A 1 183 ? -19.203 10.992 -1.677 1 77.12 183 ARG A O 1
ATOM 1404 N N . MET B 1 1 ? 16.594 -18.219 -17.766 1 82.5 1 MET B N 1
ATOM 1405 C CA . MET B 1 1 ? 16.141 -18.672 -16.453 1 82.5 1 MET B CA 1
ATOM 1406 C C . MET B 1 1 ? 14.789 -18.062 -16.109 1 82.5 1 MET B C 1
ATOM 1408 O O . MET B 1 1 ? 14.5 -16.922 -16.484 1 82.5 1 MET B O 1
ATOM 1412 N N . SER B 1 2 ? 13.812 -18.828 -15.586 1 95 2 SER B N 1
ATOM 1413 C CA . SER B 1 2 ? 12.43 -18.469 -15.32 1 95 2 SER B CA 1
ATOM 1414 C C . SER B 1 2 ? 12.344 -17.375 -14.258 1 95 2 SER B C 1
ATOM 1416 O O . SER B 1 2 ? 13.133 -17.359 -13.312 1 95 2 SER B O 1
ATOM 1418 N N . THR B 1 3 ? 11.57 -16.406 -14.516 1 97.94 3 THR B N 1
ATOM 1419 C CA . THR B 1 3 ? 11.305 -15.336 -13.562 1 97.94 3 THR B CA 1
ATOM 1420 C C . THR B 1 3 ? 10.023 -15.609 -12.781 1 97.94 3 THR B C 1
ATOM 1422 O O . THR B 1 3 ? 8.984 -15.914 -13.367 1 97.94 3 THR B O 1
ATOM 1425 N N . SER B 1 4 ? 10.102 -15.641 -11.469 1 98.5 4 SER B N 1
ATOM 1426 C CA . SER B 1 4 ? 8.906 -15.719 -10.641 1 98.5 4 SER B CA 1
ATOM 1427 C C . SER B 1 4 ? 8.312 -14.344 -10.391 1 98.5 4 SER B C 1
ATOM 1429 O O . SER B 1 4 ? 9.023 -13.414 -10.008 1 98.5 4 SER B O 1
ATOM 1431 N N . ILE B 1 5 ? 6.984 -14.195 -10.609 1 98.5 5 ILE B N 1
ATOM 1432 C CA . ILE B 1 5 ? 6.324 -12.898 -10.516 1 98.5 5 ILE B CA 1
ATOM 1433 C C . ILE B 1 5 ? 5.055 -13.023 -9.672 1 98.5 5 ILE B C 1
ATOM 1435 O O . ILE B 1 5 ? 4.148 -13.789 -10.016 1 98.5 5 ILE B O 1
ATOM 1439 N N . LEU B 1 6 ? 5.07 -12.359 -8.547 1 98.31 6 LEU B N 1
ATOM 1440 C CA . LEU B 1 6 ? 3.812 -12.156 -7.84 1 98.31 6 LEU B CA 1
ATOM 1441 C C . LEU B 1 6 ? 2.914 -11.188 -8.594 1 98.31 6 LEU B C 1
ATOM 1443 O O . LEU B 1 6 ? 3.367 -10.125 -9.039 1 98.31 6 LEU B O 1
ATOM 1447 N N . ASP B 1 7 ? 1.712 -11.539 -8.797 1 96.69 7 ASP B N 1
ATOM 1448 C CA . ASP B 1 7 ? 0.75 -10.68 -9.484 1 96.69 7 ASP B CA 1
ATOM 1449 C C . ASP B 1 7 ? -0.55 -10.57 -8.688 1 96.69 7 ASP B C 1
ATOM 1451 O O . ASP B 1 7 ? -1.328 -11.523 -8.625 1 96.69 7 ASP B O 1
ATOM 1455 N N . MET B 1 8 ? -0.742 -9.359 -8.062 1 97.38 8 MET B N 1
ATOM 1456 C CA . MET B 1 8 ? -1.862 -9.234 -7.137 1 97.38 8 MET B CA 1
ATOM 1457 C C . MET B 1 8 ? -2.494 -7.848 -7.238 1 97.38 8 MET B C 1
ATOM 1459 O O . MET B 1 8 ? -1.788 -6.844 -7.359 1 97.38 8 MET B O 1
ATOM 1463 N N . SER B 1 9 ? -3.855 -7.84 -7.293 1 97.88 9 SER B N 1
ATOM 1464 C CA . SER B 1 9 ? -4.562 -6.609 -6.949 1 97.88 9 SER B CA 1
ATOM 1465 C C . SER B 1 9 ? -4.52 -6.348 -5.449 1 97.88 9 SER B C 1
ATOM 1467 O O . SER B 1 9 ? -4.668 -7.273 -4.645 1 97.88 9 SER B O 1
ATOM 1469 N N . MET B 1 10 ? -4.305 -5.094 -5.105 1 98.19 10 MET B N 1
ATOM 1470 C CA . MET B 1 10 ? -4.172 -4.727 -3.699 1 98.19 10 MET B CA 1
ATOM 1471 C C . MET B 1 10 ? -4.773 -3.352 -3.436 1 98.19 10 MET B C 1
ATOM 1473 O O . MET B 1 10 ? -4.59 -2.426 -4.23 1 98.19 10 MET B O 1
ATOM 1477 N N . SER B 1 11 ? -5.59 -3.221 -2.389 1 98.12 11 SER B N 1
ATOM 1478 C CA . SER B 1 11 ? -6.082 -1.911 -1.975 1 98.12 11 SER B CA 1
ATOM 1479 C C . SER B 1 11 ? -4.945 -1.023 -1.483 1 98.12 11 SER B C 1
ATOM 1481 O O . SER B 1 11 ? -3.84 -1.508 -1.225 1 98.12 11 SER B O 1
ATOM 1483 N N . LEU B 1 12 ? -5.199 0.244 -1.421 1 98.19 12 LEU B N 1
ATOM 1484 C CA . LEU B 1 12 ? -4.184 1.194 -0.978 1 98.19 12 LEU B CA 1
ATOM 1485 C C . LEU B 1 12 ? -3.701 0.855 0.428 1 98.19 12 LEU B C 1
ATOM 1487 O O . LEU B 1 12 ? -2.525 1.051 0.749 1 98.19 12 LEU B O 1
ATOM 1491 N N . ASP B 1 13 ? -4.609 0.326 1.235 1 96.94 13 ASP B N 1
ATOM 1492 C CA . ASP B 1 13 ? -4.234 -0.013 2.605 1 96.94 13 ASP B CA 1
ATOM 1493 C C . ASP B 1 13 ? -3.707 -1.442 2.691 1 96.94 13 ASP B C 1
ATOM 1495 O O . ASP B 1 13 ? -3.52 -1.975 3.787 1 96.94 13 ASP B O 1
ATOM 1499 N N . GLY B 1 14 ? -3.457 -2.162 1.591 1 97.06 14 GLY B N 1
ATOM 1500 C CA . GLY B 1 14 ? -2.6 -3.336 1.554 1 97.06 14 GLY B CA 1
ATOM 1501 C C . GLY B 1 14 ? -3.373 -4.641 1.606 1 97.06 14 GLY B C 1
ATOM 1502 O O . GLY B 1 14 ? -2.795 -5.703 1.85 1 97.06 14 GLY B O 1
ATOM 1503 N N . TYR B 1 15 ? -4.684 -4.609 1.364 1 97.06 15 TYR B N 1
ATOM 1504 C CA . TYR B 1 15 ? -5.492 -5.824 1.435 1 97.06 15 TYR B CA 1
ATOM 1505 C C . TYR B 1 15 ? -5.703 -6.418 0.049 1 97.06 15 TYR B C 1
ATOM 1507 O O . TYR B 1 15 ? -5.883 -5.688 -0.928 1 97.06 15 TYR B O 1
ATOM 1515 N N . ILE B 1 16 ? -5.75 -7.762 0.04 1 97.25 16 ILE B N 1
ATOM 1516 C CA . ILE B 1 16 ? -5.941 -8.469 -1.225 1 97.25 16 ILE B CA 1
ATOM 1517 C C . ILE B 1 16 ? -7.258 -9.234 -1.196 1 97.25 16 ILE B C 1
ATOM 1519 O O . ILE B 1 16 ? -7.664 -9.82 -2.201 1 97.25 16 ILE B O 1
ATOM 1523 N N . ALA B 1 17 ? -7.941 -9.227 -0.102 1 96.38 17 ALA B N 1
ATOM 1524 C CA . ALA B 1 17 ? -9.297 -9.734 0.11 1 96.38 17 ALA B CA 1
ATOM 1525 C C . ALA B 1 17 ? -9.914 -9.141 1.367 1 96.38 17 ALA B C 1
ATOM 1527 O O . ALA B 1 17 ? -9.203 -8.648 2.246 1 96.38 17 ALA B O 1
ATOM 1528 N N . ASP B 1 18 ? -11.25 -9.125 1.388 1 94.12 18 ASP B N 1
ATOM 1529 C CA . ASP B 1 18 ? -11.914 -8.773 2.639 1 94.12 18 ASP B CA 1
ATOM 1530 C C . ASP B 1 18 ? -11.883 -9.938 3.625 1 94.12 18 ASP B C 1
ATOM 1532 O O . ASP B 1 18 ? -11.297 -10.984 3.342 1 94.12 18 ASP B O 1
ATOM 1536 N N . PRO B 1 19 ? -12.477 -9.812 4.777 1 92.25 19 PRO B N 1
ATOM 1537 C CA . PRO B 1 19 ? -12.375 -10.859 5.793 1 92.25 19 PRO B CA 1
ATOM 1538 C C . PRO B 1 19 ? -13.086 -12.148 5.387 1 92.25 19 PRO B C 1
ATOM 1540 O O . PRO B 1 19 ? -12.859 -13.203 5.992 1 92.25 19 PRO B O 1
ATOM 1543 N N . HIS B 1 20 ? -13.938 -12.109 4.398 1 93 20 HIS B N 1
ATOM 1544 C CA . HIS B 1 20 ? -14.695 -13.273 3.957 1 93 20 HIS B CA 1
ATOM 1545 C C . HIS B 1 20 ? -14.141 -13.836 2.652 1 93 20 HIS B C 1
ATOM 1547 O O . HIS B 1 20 ? -14.812 -14.609 1.968 1 93 20 HIS B O 1
ATOM 1553 N N . ASP B 1 21 ? -12.984 -13.336 2.262 1 92.88 21 ASP B N 1
ATOM 1554 C CA . ASP B 1 21 ? -12.203 -13.828 1.131 1 92.88 21 ASP B CA 1
ATOM 1555 C C . ASP B 1 21 ? -12.773 -13.312 -0.191 1 92.88 21 ASP B C 1
ATOM 1557 O O . ASP B 1 21 ? -12.375 -13.773 -1.264 1 92.88 21 ASP B O 1
ATOM 1561 N N . PHE B 1 22 ? -13.672 -12.414 -0.05 1 92.69 22 PHE B N 1
ATOM 1562 C CA . PHE B 1 22 ? -14.07 -11.703 -1.257 1 92.69 22 PHE B CA 1
ATOM 1563 C C . PHE B 1 22 ? -13.102 -10.562 -1.563 1 92.69 22 PHE B C 1
ATOM 1565 O O . PHE B 1 22 ? -12.219 -10.266 -0.762 1 92.69 22 PHE B O 1
ATOM 1572 N N . LEU B 1 23 ? -13.242 -10.055 -2.766 1 92.06 23 LEU B N 1
ATOM 1573 C CA . LEU B 1 23 ? -12.297 -9.031 -3.207 1 92.06 23 LEU B CA 1
ATOM 1574 C C . LEU B 1 23 ? -12.828 -7.633 -2.908 1 92.06 23 LEU B C 1
ATOM 1576 O O . LEU B 1 23 ? -12.375 -6.652 -3.496 1 92.06 23 LEU B O 1
ATOM 1580 N N . GLY B 1 24 ? -13.883 -7.59 -2.051 1 90.12 24 GLY B N 1
ATOM 1581 C CA . GLY B 1 24 ? -14.43 -6.324 -1.59 1 90.12 24 GLY B CA 1
ATOM 1582 C C . GLY B 1 24 ? -15.547 -5.797 -2.471 1 90.12 24 GLY B C 1
ATOM 1583 O O . GLY B 1 24 ? -15.812 -6.355 -3.537 1 90.12 24 GLY B O 1
ATOM 1584 N N . GLY B 1 25 ? -16.141 -4.703 -1.912 1 89.81 25 GLY B N 1
ATOM 1585 C CA . GLY B 1 25 ? -17.203 -4.051 -2.654 1 89.81 25 GLY B CA 1
ATOM 1586 C C . GLY B 1 25 ? -18.531 -4.805 -2.592 1 89.81 25 GLY B C 1
ATOM 1587 O O . GLY B 1 25 ? -18.594 -5.906 -2.037 1 89.81 25 GLY B O 1
ATOM 1588 N N . GLU B 1 26 ? -19.516 -4.25 -3.246 1 87.06 26 GLU B N 1
ATOM 1589 C CA . GLU B 1 26 ? -20.891 -4.77 -3.178 1 87.06 26 GLU B CA 1
ATOM 1590 C C . GLU B 1 26 ? -21 -6.117 -3.881 1 87.06 26 GLU B C 1
ATOM 1592 O O . GLU B 1 26 ? -21.703 -7.016 -3.406 1 87.06 26 GLU B O 1
ATOM 1597 N N . ASN B 1 27 ? -20.297 -6.293 -5 1 88.12 27 ASN B N 1
ATOM 1598 C CA . ASN B 1 27 ? -20.422 -7.52 -5.777 1 88.12 27 ASN B CA 1
ATOM 1599 C C . ASN B 1 27 ? -19.297 -8.5 -5.457 1 88.12 27 ASN B C 1
ATOM 1601 O O . ASN B 1 27 ? -19.188 -9.547 -6.098 1 88.12 27 ASN B O 1
ATOM 1605 N N . GLY B 1 28 ? -18.469 -8.07 -4.527 1 92.31 28 GLY B N 1
ATOM 1606 C CA . GLY B 1 28 ? -17.406 -8.945 -4.082 1 92.31 28 GLY B CA 1
ATOM 1607 C C . GLY B 1 28 ? -16.219 -8.984 -5.039 1 92.31 28 GLY B C 1
ATOM 1608 O O . GLY B 1 28 ? -15.359 -9.852 -4.934 1 92.31 28 GLY B O 1
ATOM 1609 N N . GLU B 1 29 ? -16.109 -8.07 -6.012 1 94.06 29 GLU B N 1
ATOM 1610 C CA . GLU B 1 29 ? -15.086 -8.133 -7.055 1 94.06 29 GLU B CA 1
ATOM 1611 C C . GLU B 1 29 ? -14.352 -6.801 -7.188 1 94.06 29 GLU B C 1
ATOM 1613 O O . GLU B 1 29 ? -13.703 -6.543 -8.203 1 94.06 29 GLU B O 1
ATOM 1618 N N . LEU B 1 30 ? -14.461 -5.957 -6.219 1 96.31 30 LEU B N 1
ATOM 1619 C CA . LEU B 1 30 ? -14.008 -4.574 -6.25 1 96.31 30 LEU B CA 1
ATOM 1620 C C . LEU B 1 30 ? -12.531 -4.492 -6.648 1 96.31 30 LEU B C 1
ATOM 1622 O O . LEU B 1 30 ? -12.156 -3.67 -7.484 1 96.31 30 LEU B O 1
ATOM 1626 N N . LEU B 1 31 ? -11.703 -5.379 -6.121 1 97.5 31 LEU B N 1
ATOM 1627 C CA . LEU B 1 31 ? -10.258 -5.328 -6.348 1 97.5 31 LEU B CA 1
ATOM 1628 C C . LEU B 1 31 ? -9.914 -5.793 -7.758 1 97.5 31 LEU B C 1
ATOM 1630 O O . LEU B 1 31 ? -8.797 -5.586 -8.227 1 97.5 31 LEU B O 1
ATOM 1634 N N . HIS B 1 32 ? -10.883 -6.359 -8.492 1 96.06 32 HIS B N 1
ATOM 1635 C CA . HIS B 1 32 ? -10.578 -6.906 -9.805 1 96.06 32 HIS B CA 1
ATOM 1636 C C . HIS B 1 32 ? -11.414 -6.23 -10.891 1 96.06 32 HIS B C 1
ATOM 1638 O O . HIS B 1 32 ? -11.305 -6.578 -12.07 1 96.06 32 HIS B O 1
ATOM 1644 N N . ASP B 1 33 ? -12.203 -5.207 -10.516 1 95.44 33 ASP B N 1
ATOM 1645 C CA . ASP B 1 33 ? -13.07 -4.512 -11.461 1 95.44 33 ASP B CA 1
ATOM 1646 C C . ASP B 1 33 ? -12.258 -3.852 -12.57 1 95.44 33 ASP B C 1
ATOM 1648 O O . ASP B 1 33 ? -12.742 -3.689 -13.695 1 95.44 33 ASP B O 1
ATOM 1652 N N . TRP B 1 34 ? -11.023 -3.521 -12.234 1 96.12 34 TRP B N 1
ATOM 1653 C CA . TRP B 1 34 ? -10.172 -2.838 -13.203 1 96.12 34 TRP B CA 1
ATOM 1654 C C . TRP B 1 34 ? -9.969 -3.689 -14.445 1 96.12 34 TRP B C 1
ATOM 1656 O O . TRP B 1 34 ? -9.727 -3.162 -15.539 1 96.12 34 TRP B O 1
ATOM 1666 N N . PHE B 1 35 ? -10.039 -4.996 -14.336 1 93.38 35 PHE B N 1
ATOM 1667 C CA . PHE B 1 35 ? -9.836 -5.918 -15.445 1 93.38 35 PHE B CA 1
ATOM 1668 C C . PHE B 1 35 ? -10.875 -5.688 -16.531 1 93.38 35 PHE B C 1
ATOM 1670 O O . PHE B 1 35 ? -10.562 -5.789 -17.734 1 93.38 35 PHE B O 1
ATOM 1677 N N . ALA B 1 36 ? -12.062 -5.332 -16.203 1 91.56 36 ALA B N 1
ATOM 1678 C CA . ALA B 1 36 ? -13.164 -5.168 -17.141 1 91.56 36 ALA B CA 1
ATOM 1679 C C . ALA B 1 36 ? -13.078 -3.828 -17.875 1 91.56 36 ALA B C 1
ATOM 1681 O O . ALA B 1 36 ? -13.727 -3.627 -18.906 1 91.56 36 ALA B O 1
ATOM 1682 N N . ALA B 1 37 ? -12.328 -2.889 -17.375 1 88.69 37 ALA B N 1
ATOM 1683 C CA . ALA B 1 37 ? -12.258 -1.538 -17.922 1 88.69 37 ALA B CA 1
ATOM 1684 C C . ALA B 1 37 ? -11.43 -1.511 -19.203 1 88.69 37 ALA B C 1
ATOM 1686 O O . ALA B 1 37 ? -11.43 -0.515 -19.922 1 88.69 37 ALA B O 1
ATOM 1687 N N . GLY B 1 38 ? -10.773 -2.625 -19.562 1 86.38 38 GLY B N 1
ATOM 1688 C CA . GLY B 1 38 ? -9.914 -2.664 -20.734 1 86.38 38 GLY B CA 1
ATOM 1689 C C . GLY B 1 38 ? -8.57 -2 -20.5 1 86.38 38 GLY B C 1
ATOM 1690 O O . GLY B 1 38 ? -7.98 -2.127 -19.438 1 86.38 38 GLY B O 1
ATOM 1691 N N . GLY B 1 39 ? -7.934 -1.354 -21.688 1 90.31 39 GLY B N 1
ATOM 1692 C CA . GLY B 1 39 ? -6.617 -0.753 -21.562 1 90.31 39 GLY B CA 1
ATOM 1693 C C . GLY B 1 39 ? -5.5 -1.777 -21.469 1 90.31 39 GLY B C 1
ATOM 1694 O O . GLY B 1 39 ? -5.363 -2.639 -22.328 1 90.31 39 GLY B O 1
ATOM 1695 N N . PRO B 1 40 ? -4.766 -1.593 -20.359 1 93.94 40 PRO B N 1
ATOM 1696 C CA . PRO B 1 40 ? -3.623 -2.504 -20.25 1 93.94 40 PRO B CA 1
ATOM 1697 C C . PRO B 1 40 ? -4.027 -3.904 -19.797 1 93.94 40 PRO B C 1
ATOM 1699 O O . PRO B 1 40 ? -3.178 -4.793 -19.688 1 93.94 40 PRO B O 1
ATOM 1702 N N . ALA B 1 41 ? -5.266 -4.082 -19.516 1 92.38 41 ALA B N 1
ATOM 1703 C CA . ALA B 1 41 ? -5.746 -5.367 -19.016 1 92.38 41 ALA B CA 1
ATOM 1704 C C . ALA B 1 41 ? -5.387 -6.5 -19.969 1 92.38 41 ALA B C 1
ATOM 1706 O O . ALA B 1 41 ? -5.02 -7.594 -19.531 1 92.38 41 ALA B O 1
ATOM 1707 N N . GLY B 1 42 ? -5.52 -6.215 -21.234 1 93.06 42 GLY B N 1
ATOM 1708 C CA . GLY B 1 42 ? -5.16 -7.223 -22.219 1 93.06 42 GLY B CA 1
ATOM 1709 C C . GLY B 1 42 ? -3.699 -7.625 -22.156 1 93.06 42 GLY B C 1
ATOM 1710 O O . GLY B 1 42 ? -3.363 -8.797 -22.328 1 93.06 42 GLY B O 1
ATOM 1711 N N . GLN B 1 43 ? -2.881 -6.684 -21.938 1 94.56 43 GLN B N 1
ATOM 1712 C CA . GLN B 1 43 ? -1.455 -6.957 -21.797 1 94.56 43 GLN B CA 1
ATOM 1713 C C . GLN B 1 43 ? -1.182 -7.836 -20.594 1 94.56 43 GLN B C 1
ATOM 1715 O O . GLN B 1 43 ? -0.395 -8.781 -20.656 1 94.56 43 GLN B O 1
ATOM 1720 N N . PHE B 1 44 ? -1.803 -7.57 -19.516 1 95.81 44 PHE B N 1
ATOM 1721 C CA . PHE B 1 44 ? -1.614 -8.367 -18.312 1 95.81 44 PHE B CA 1
ATOM 1722 C C . PHE B 1 44 ? -2.164 -9.773 -18.5 1 95.81 44 PHE B C 1
ATOM 1724 O O . PHE B 1 44 ? -1.541 -10.75 -18.078 1 95.81 44 PHE B O 1
ATOM 1731 N N .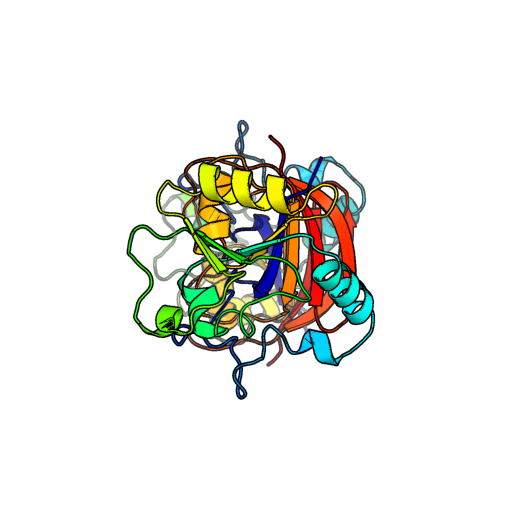 GLU B 1 45 ? -3.262 -9.859 -19.109 1 94 45 GLU B N 1
ATOM 1732 C CA . GLU B 1 45 ? -3.834 -11.164 -19.422 1 94 45 GLU B CA 1
ATOM 1733 C C . GLU B 1 45 ? -2.879 -12 -20.266 1 94 45 GLU B C 1
ATOM 1735 O O . GLU B 1 45 ? -2.701 -13.195 -20.016 1 94 45 GLU B O 1
ATOM 1740 N N . ALA B 1 46 ? -2.363 -11.375 -21.25 1 95.12 46 ALA B N 1
ATOM 1741 C CA . ALA B 1 46 ? -1.4 -12.062 -22.109 1 95.12 46 ALA B CA 1
ATOM 1742 C C . ALA B 1 46 ? -0.189 -12.523 -21.297 1 95.12 46 ALA B C 1
ATOM 1744 O O . ALA B 1 46 ? 0.31 -13.633 -21.5 1 95.12 46 ALA B O 1
ATOM 1745 N N . GLU B 1 47 ? 0.293 -11.703 -20.375 1 94.69 47 GLU B N 1
ATOM 1746 C CA . GLU B 1 47 ? 1.423 -12.047 -19.531 1 94.69 47 GLU B CA 1
ATOM 1747 C C . GLU B 1 47 ? 1.088 -13.234 -18.625 1 94.69 47 GLU B C 1
ATOM 1749 O O . GLU B 1 47 ? 1.89 -14.156 -18.484 1 94.69 47 GLU B O 1
ATOM 1754 N N . TRP B 1 48 ? -0.08 -13.203 -18.031 1 93.5 48 TRP B N 1
ATOM 1755 C CA . TRP B 1 48 ? -0.531 -14.297 -17.172 1 93.5 48 TRP B CA 1
ATOM 1756 C C . TRP B 1 48 ? -0.627 -15.602 -17.953 1 93.5 48 TRP B C 1
ATOM 1758 O O . TRP B 1 48 ? -0.175 -16.641 -17.5 1 93.5 48 TRP B O 1
ATOM 1768 N N . ASN B 1 49 ? -1.167 -15.492 -19.125 1 94.06 49 ASN B N 1
ATOM 1769 C CA . ASN B 1 49 ? -1.414 -16.672 -19.953 1 94.06 49 ASN B CA 1
ATOM 1770 C C . ASN B 1 49 ? -0.115 -17.25 -20.5 1 94.06 49 ASN B C 1
ATOM 1772 O O . ASN B 1 49 ? -0.064 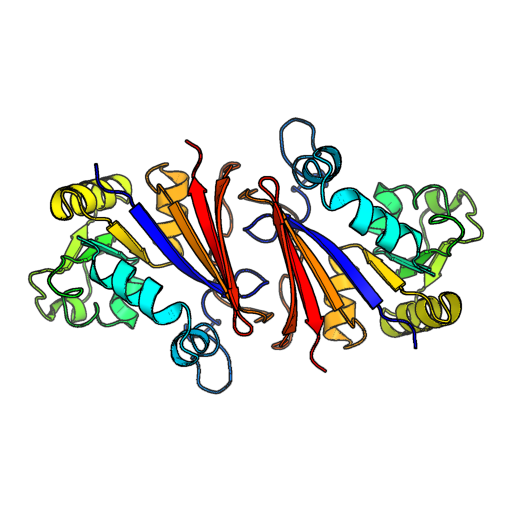-18.438 -20.859 1 94.06 49 ASN B O 1
ATOM 1776 N N . ALA B 1 50 ? 0.861 -16.469 -20.562 1 96 50 ALA B N 1
ATOM 1777 C CA . ALA B 1 50 ? 2.145 -16.906 -21.109 1 96 50 ALA B CA 1
ATOM 1778 C C . ALA B 1 50 ? 2.992 -17.594 -20.047 1 96 50 ALA B C 1
ATOM 1780 O O . ALA B 1 50 ? 4.035 -18.172 -20.359 1 96 50 ALA B O 1
ATOM 1781 N N . ALA B 1 51 ? 2.547 -17.609 -18.812 1 97.19 51 ALA B N 1
ATOM 1782 C CA . ALA B 1 51 ? 3.309 -18.234 -17.734 1 97.19 51 ALA B CA 1
ATOM 1783 C C . ALA B 1 51 ? 3.445 -19.734 -17.969 1 97.19 51 ALA B C 1
ATOM 1785 O O . ALA B 1 51 ? 2.525 -20.375 -18.484 1 97.19 51 ALA B O 1
ATOM 1786 N N . GLY B 1 52 ? 4.637 -20.25 -17.531 1 97.88 52 GLY B N 1
ATOM 1787 C CA . GLY B 1 52 ? 4.91 -21.656 -17.719 1 97.88 52 GLY B CA 1
ATOM 1788 C C . GLY B 1 52 ? 4.496 -22.516 -16.531 1 97.88 52 GLY B C 1
ATOM 1789 O O . GLY B 1 52 ? 4.422 -23.734 -16.641 1 97.88 52 GLY B O 1
ATOM 1790 N N . ALA B 1 53 ? 4.195 -21.875 -15.445 1 98 53 ALA B N 1
ATOM 1791 C CA . ALA B 1 53 ? 3.721 -22.531 -14.227 1 98 53 ALA B CA 1
ATOM 1792 C C . ALA B 1 53 ? 3.066 -21.516 -13.281 1 98 53 ALA B C 1
ATOM 1794 O O . ALA B 1 53 ? 3.297 -20.312 -13.398 1 98 53 ALA B O 1
ATOM 1795 N N . VAL B 1 54 ? 2.238 -22.031 -12.422 1 97.69 54 VAL B N 1
ATOM 1796 C CA . VAL B 1 54 ? 1.63 -21.234 -11.367 1 97.69 54 VAL B CA 1
ATOM 1797 C C . VAL B 1 54 ? 2.043 -21.781 -10 1 97.69 54 VAL B C 1
ATOM 1799 O O . VAL B 1 54 ? 2.074 -23 -9.797 1 97.69 54 VAL B O 1
ATOM 1802 N N . LEU B 1 55 ? 2.439 -20.984 -9.164 1 97.88 55 LEU B N 1
ATOM 1803 C CA . LEU B 1 55 ? 2.65 -21.266 -7.746 1 97.88 55 LEU B CA 1
ATOM 1804 C C . LEU B 1 55 ? 1.639 -20.516 -6.887 1 97.88 55 LEU B C 1
ATOM 1806 O O . LEU B 1 55 ? 1.699 -19.281 -6.773 1 97.88 55 LEU B O 1
ATOM 1810 N N . ALA B 1 56 ? 0.744 -21.25 -6.27 1 96.62 56 ALA B N 1
ATOM 1811 C CA . ALA B 1 56 ? -0.354 -20.594 -5.555 1 96.62 56 ALA B CA 1
ATOM 1812 C C . ALA B 1 56 ? -0.469 -21.141 -4.129 1 96.62 56 ALA B C 1
ATOM 1814 O O . ALA B 1 56 ? -0.274 -22.328 -3.889 1 96.62 56 ALA B O 1
ATOM 1815 N N . GLY B 1 57 ? -0.776 -20.219 -3.244 1 94.56 57 GLY B N 1
ATOM 1816 C CA . GLY B 1 57 ? -1.11 -20.688 -1.907 1 94.56 57 GLY B CA 1
ATOM 1817 C C . GLY B 1 57 ? -2.34 -21.578 -1.876 1 94.56 57 GLY B C 1
ATOM 1818 O O . GLY B 1 57 ? -3.25 -21.406 -2.691 1 94.56 57 GLY B O 1
ATOM 1819 N N . ARG B 1 58 ? -2.439 -22.375 -0.879 1 91.38 58 ARG B N 1
ATOM 1820 C CA . ARG B 1 58 ? -3.508 -23.375 -0.788 1 91.38 58 ARG B CA 1
ATOM 1821 C C . ARG B 1 58 ? -4.875 -22.688 -0.758 1 91.38 58 ARG B C 1
ATOM 1823 O O . ARG B 1 58 ? -5.793 -23.109 -1.47 1 91.38 58 ARG B O 1
ATOM 1830 N N . ARG B 1 59 ? -5.035 -21.734 0.055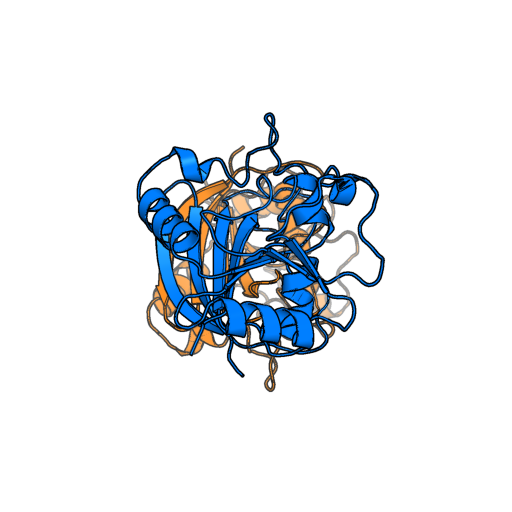 1 90.38 59 ARG B N 1
ATOM 1831 C CA . ARG B 1 59 ? -6.324 -21.062 0.164 1 90.38 59 ARG B CA 1
ATOM 1832 C C . ARG B 1 59 ? -6.762 -20.5 -1.186 1 90.38 59 ARG B C 1
ATOM 1834 O O . ARG B 1 59 ? -7.91 -20.688 -1.596 1 90.38 59 ARG B O 1
ATOM 1841 N N . THR B 1 60 ? -5.836 -19.75 -1.839 1 92.81 60 THR B N 1
ATOM 1842 C CA . THR B 1 60 ? -6.125 -19.219 -3.164 1 92.81 60 THR B CA 1
ATOM 1843 C C . THR B 1 60 ? -6.477 -20.344 -4.137 1 92.81 60 THR B C 1
ATOM 1845 O O . THR B 1 60 ? -7.469 -20.25 -4.863 1 92.81 60 THR B O 1
ATOM 1848 N N . ALA B 1 61 ? -5.684 -21.391 -4.172 1 91.44 61 ALA B N 1
ATOM 1849 C CA . ALA B 1 61 ? -5.902 -22.516 -5.082 1 91.44 61 ALA B CA 1
ATOM 1850 C C . ALA B 1 61 ? -7.27 -23.141 -4.852 1 91.44 61 ALA B C 1
ATOM 1852 O O . ALA B 1 61 ? -8 -23.422 -5.805 1 91.44 61 ALA B O 1
ATOM 1853 N N . GLU B 1 62 ? -7.656 -23.328 -3.625 1 89.5 62 GLU B N 1
ATOM 1854 C CA . GLU B 1 62 ? -8.93 -23.953 -3.301 1 89.5 62 GLU B CA 1
ATOM 1855 C C . GLU B 1 62 ? -10.102 -23.047 -3.629 1 89.5 62 GLU B C 1
ATOM 1857 O O . GLU B 1 62 ? -11.109 -23.5 -4.18 1 89.5 62 GLU B O 1
ATOM 1862 N N . LEU B 1 63 ? -9.953 -21.781 -3.32 1 89.94 63 LEU B N 1
ATOM 1863 C CA . LEU B 1 63 ? -11 -20.812 -3.635 1 89.94 63 LEU B CA 1
ATOM 1864 C C . LEU B 1 63 ? -11.234 -20.734 -5.137 1 89.94 63 LEU B C 1
ATOM 1866 O O . LEU B 1 63 ? -12.375 -20.547 -5.586 1 89.94 63 LEU B O 1
ATOM 1870 N N . MET B 1 64 ? -10.18 -20.875 -5.883 1 89.81 64 MET B N 1
ATOM 1871 C CA . MET B 1 64 ? -10.258 -20.75 -7.336 1 89.81 64 MET B CA 1
ATOM 1872 C C . MET B 1 64 ? -10.523 -22.109 -7.977 1 89.81 64 MET B C 1
ATOM 1874 O O . MET B 1 64 ? -10.547 -22.234 -9.203 1 89.81 64 MET B O 1
ATOM 1878 N N . ASP B 1 65 ? -10.75 -23.109 -7.188 1 89.62 65 ASP B N 1
ATOM 1879 C CA . ASP B 1 65 ? -10.906 -24.484 -7.656 1 89.62 65 ASP B CA 1
ATOM 1880 C C . ASP B 1 65 ? -9.758 -24.875 -8.578 1 89.62 65 ASP B C 1
ATOM 1882 O O . ASP B 1 65 ? -9.992 -25.422 -9.656 1 89.62 65 ASP B O 1
ATOM 1886 N N . HIS B 1 66 ? -8.609 -24.406 -8.281 1 91.06 66 HIS B N 1
ATOM 1887 C CA . HIS B 1 66 ? -7.367 -24.719 -8.984 1 91.06 66 HIS B CA 1
ATOM 1888 C C . HIS B 1 66 ? -7.449 -24.328 -10.453 1 91.06 66 HIS B C 1
ATOM 1890 O O . HIS B 1 66 ? -6.859 -24.984 -11.305 1 91.06 66 HIS B O 1
ATOM 1896 N N . TRP B 1 67 ? -8.422 -23.375 -10.719 1 90.12 67 TRP B N 1
ATOM 1897 C CA . TRP B 1 67 ? -8.609 -22.875 -12.078 1 90.12 67 TRP B CA 1
ATOM 1898 C C . TRP B 1 67 ? -8.945 -24.031 -13.031 1 90.12 67 TRP B C 1
ATOM 1900 O O . TRP B 1 67 ? -8.43 -24.094 -14.148 1 90.12 67 TRP B O 1
ATOM 1910 N N . GLY B 1 68 ? -9.633 -24.984 -12.555 1 88.94 68 GLY B N 1
ATOM 1911 C CA . GLY B 1 68 ? -10.039 -26.125 -13.367 1 88.94 68 GLY B CA 1
ATOM 1912 C C . GLY B 1 68 ? -8.938 -27.156 -13.539 1 88.94 68 GLY B C 1
ATOM 1913 O O . GLY B 1 68 ? -9.047 -28.047 -14.391 1 88.94 68 GLY B O 1
ATOM 1914 N N . GLY B 1 69 ? -7.84 -27.031 -12.812 1 88.88 69 GLY B N 1
ATOM 1915 C CA . GLY B 1 69 ? -6.809 -28.062 -12.75 1 88.88 69 GLY B CA 1
ATOM 1916 C C . GLY B 1 69 ? -5.559 -27.703 -13.531 1 88.88 69 GLY B C 1
ATOM 1917 O O . GLY B 1 69 ? -4.555 -28.422 -13.469 1 88.88 69 GLY B O 1
ATOM 1918 N N . ASP B 1 70 ? -5.605 -26.672 -14.383 1 84.62 70 ASP B N 1
ATOM 1919 C CA . ASP B 1 70 ? -4.418 -26.141 -15.039 1 84.62 70 ASP B CA 1
ATOM 1920 C C . ASP B 1 70 ? -4.602 -24.656 -15.383 1 84.62 70 ASP B C 1
ATOM 1922 O O . ASP B 1 70 ? -5.719 -24.141 -15.328 1 84.62 70 ASP B O 1
ATOM 1926 N N . HIS B 1 71 ? -3.551 -24.016 -15.578 1 91 71 HIS B N 1
ATOM 1927 C CA . HIS B 1 71 ? -3.561 -22.625 -16 1 91 71 HIS B CA 1
ATOM 1928 C C . HIS B 1 71 ? -3.139 -22.484 -17.453 1 91 71 HIS B C 1
ATOM 1930 O O . HIS B 1 71 ? -1.984 -22.172 -17.75 1 91 71 HIS B O 1
ATOM 1936 N N . ASN B 1 72 ? -4.094 -22.672 -18.359 1 92.19 72 ASN B N 1
ATOM 1937 C CA . ASN B 1 72 ? -3.834 -22.625 -19.781 1 92.19 72 ASN B CA 1
ATOM 1938 C C . ASN B 1 72 ? -2.77 -23.641 -20.188 1 92.19 72 ASN B C 1
ATOM 1940 O O . ASN B 1 72 ? -1.819 -23.297 -20.906 1 92.19 72 ASN B O 1
ATOM 1944 N N . GLY B 1 73 ? -2.812 -24.812 -19.625 1 92.81 73 GLY B N 1
ATOM 1945 C CA . GLY B 1 73 ? -1.901 -25.891 -19.938 1 92.81 73 GLY B CA 1
ATOM 1946 C C . GLY B 1 73 ? -0.694 -25.953 -19.031 1 92.81 73 GLY B C 1
ATOM 1947 O O . GLY B 1 73 ? 0.07 -26.922 -19.062 1 92.81 73 GLY B O 1
ATOM 1948 N N . ALA B 1 74 ? -0.542 -24.969 -18.266 1 95.56 74 ALA B N 1
ATOM 1949 C CA . ALA B 1 74 ? 0.608 -24.906 -17.359 1 95.56 74 ALA B CA 1
ATOM 1950 C C . ALA B 1 74 ? 0.296 -25.578 -16.031 1 95.56 74 ALA B C 1
ATOM 1952 O O . ALA B 1 74 ? -0.827 -25.484 -15.531 1 95.56 74 ALA B O 1
ATOM 1953 N N . PRO B 1 75 ? 1.269 -26.188 -15.445 1 96.31 75 PRO B N 1
ATOM 1954 C CA . PRO B 1 75 ? 1.058 -26.844 -14.156 1 96.31 75 PRO B CA 1
ATOM 1955 C C . PRO B 1 75 ? 0.896 -25.859 -13.008 1 96.31 75 PRO B C 1
ATOM 1957 O O . PRO B 1 75 ? 1.334 -24.703 -13.117 1 96.31 75 PRO B O 1
ATOM 1960 N N . ILE B 1 76 ? 0.216 -26.391 -11.969 1 95.94 76 ILE B N 1
ATOM 1961 C CA . ILE B 1 76 ? -0.035 -25.609 -10.758 1 95.94 76 ILE B CA 1
ATOM 1962 C C . ILE B 1 76 ? 0.629 -26.297 -9.562 1 95.94 76 ILE B C 1
ATOM 1964 O O . ILE B 1 76 ? 0.42 -27.484 -9.328 1 95.94 76 ILE B O 1
ATOM 1968 N N . PHE B 1 77 ? 1.401 -25.531 -8.875 1 95.88 77 PHE B N 1
ATOM 1969 C CA . PHE B 1 77 ? 2.055 -26.016 -7.664 1 95.88 77 PHE B CA 1
ATOM 1970 C C . PHE B 1 77 ? 1.472 -25.328 -6.43 1 95.88 77 PHE B C 1
ATOM 1972 O O . PHE B 1 77 ? 1.314 -24.109 -6.406 1 95.88 77 PHE B O 1
ATOM 1979 N N . VAL B 1 78 ? 1.176 -26.109 -5.371 1 95.12 78 VAL B N 1
ATOM 1980 C CA . VAL B 1 78 ? 0.555 -25.609 -4.148 1 95.12 78 VAL B CA 1
ATOM 1981 C C . VAL B 1 78 ? 1.363 -26.078 -2.936 1 95.12 78 VAL B C 1
ATOM 1983 O O . VAL B 1 78 ? 1.258 -27.234 -2.512 1 95.12 78 VAL B O 1
ATOM 1986 N N . PRO B 1 79 ? 2.184 -25.172 -2.393 1 95.5 79 PRO B N 1
ATOM 1987 C CA . PRO B 1 79 ? 2.85 -25.547 -1.146 1 95.5 79 PRO B CA 1
ATOM 1988 C C . PRO B 1 79 ? 1.868 -25.781 0.003 1 95.5 79 PRO B C 1
ATOM 1990 O O . PRO B 1 79 ? 0.997 -24.938 0.246 1 95.5 79 PRO B O 1
ATOM 1993 N N . SER B 1 80 ? 1.993 -26.875 0.625 1 90.44 80 SER B N 1
ATOM 1994 C CA . SER B 1 80 ? 1.1 -27.219 1.726 1 90.44 80 SER B CA 1
ATOM 1995 C C . SER B 1 80 ? 1.727 -28.266 2.639 1 90.44 80 SER B C 1
ATOM 1997 O O . SER B 1 80 ? 2.355 -29.219 2.162 1 90.44 80 SER B O 1
ATOM 1999 N N . HIS B 1 81 ? 1.601 -27.938 3.932 1 84.69 81 HIS B N 1
ATOM 2000 C CA . HIS B 1 81 ? 2.092 -28.953 4.871 1 84.69 81 HIS B CA 1
ATOM 2001 C C . HIS B 1 81 ? 1.097 -30.094 5.023 1 84.69 81 HIS B C 1
ATOM 2003 O O . HIS B 1 81 ? 1.442 -31.156 5.547 1 84.69 81 HIS B O 1
ATOM 2009 N N . ARG B 1 82 ? -0.108 -29.859 4.684 1 77.38 82 ARG B N 1
ATOM 2010 C CA . ARG B 1 82 ? -1.132 -30.891 4.805 1 77.38 82 ARG B CA 1
ATOM 2011 C C . ARG B 1 82 ? -1.545 -31.422 3.434 1 77.38 82 ARG B C 1
ATOM 2013 O O . ARG B 1 82 ? -1.44 -30.703 2.432 1 77.38 82 ARG B O 1
ATOM 2020 N N . ARG B 1 83 ? -1.822 -32.656 3.504 1 66.5 83 ARG B N 1
ATOM 2021 C CA . ARG B 1 83 ? -2.338 -33.25 2.281 1 66.5 83 ARG B CA 1
ATOM 2022 C C . ARG B 1 83 ? -3.643 -32.594 1.851 1 66.5 83 ARG B C 1
ATOM 2024 O O . ARG B 1 83 ? -4.438 -32.188 2.691 1 66.5 83 ARG B O 1
ATOM 2031 N N . PRO B 1 84 ? -3.672 -32.312 0.447 1 66.75 84 PRO B N 1
ATOM 2032 C CA . PRO B 1 84 ? -4.895 -31.672 -0.053 1 66.75 84 PRO B CA 1
ATOM 2033 C C . PRO B 1 84 ? -6.16 -32.406 0.377 1 66.75 84 PRO B C 1
ATOM 2035 O O . PRO B 1 84 ? -6.125 -33.625 0.611 1 66.75 84 PRO B O 1
ATOM 2038 N N . GLY B 1 85 ? -7.105 -31.609 0.827 1 58.25 85 GLY B N 1
ATOM 2039 C CA . GLY B 1 85 ? -8.383 -32.25 1.118 1 58.25 85 GLY B CA 1
ATOM 2040 C C . GLY B 1 85 ? -8.984 -32.969 -0.079 1 58.25 85 GLY B C 1
ATOM 2041 O O . GLY B 1 85 ? -8.391 -32.969 -1.159 1 58.25 85 GLY B O 1
ATOM 2042 N N . PRO B 1 86 ? -10.109 -33.5 0.146 1 52.84 86 PRO B N 1
ATOM 2043 C CA . PRO B 1 86 ? -10.789 -34.312 -0.875 1 52.84 86 PRO B CA 1
ATOM 2044 C C . PRO B 1 86 ? -10.977 -33.531 -2.188 1 52.84 86 PRO B C 1
ATOM 2046 O O . PRO B 1 86 ? -11 -34.156 -3.26 1 52.84 86 PRO B O 1
ATOM 2049 N N . ALA B 1 87 ? -11.242 -32.344 -2.008 1 50.5 87 ALA B N 1
ATOM 2050 C CA . ALA B 1 87 ? -11.492 -31.594 -3.232 1 50.5 87 ALA B CA 1
ATOM 2051 C C . ALA B 1 87 ? -10.312 -31.703 -4.195 1 50.5 87 ALA B C 1
ATOM 2053 O O . ALA B 1 87 ? -10.484 -31.594 -5.41 1 50.5 87 ALA B O 1
ATOM 2054 N N . ALA B 1 88 ? -9.125 -31.719 -3.615 1 54.94 88 ALA B N 1
ATOM 2055 C CA . ALA B 1 88 ? -7.984 -32.031 -4.477 1 54.94 88 ALA B CA 1
ATOM 2056 C C . ALA B 1 88 ? -8.188 -33.344 -5.199 1 54.94 88 ALA B C 1
ATOM 2058 O O . ALA B 1 88 ? -7.371 -33.75 -6.031 1 54.94 88 ALA B O 1
ATOM 2059 N N . ARG B 1 89 ? -9.305 -34.031 -4.688 1 53.09 89 ARG B N 1
ATOM 2060 C CA . ARG B 1 89 ? -9.672 -35.375 -5.191 1 53.09 89 ARG B CA 1
ATOM 2061 C C . ARG B 1 89 ? -9.93 -35.312 -6.695 1 53.09 89 ARG B C 1
ATOM 2063 O O . ARG B 1 89 ? -10.008 -36.375 -7.344 1 53.09 89 ARG B O 1
ATOM 2070 N N . TRP B 1 90 ? -10.234 -34.062 -7.102 1 56.72 90 TRP B N 1
ATOM 2071 C CA . TRP B 1 90 ? -10.578 -34.125 -8.516 1 56.72 90 TRP B CA 1
ATOM 2072 C C . TRP B 1 90 ? -9.352 -34.469 -9.352 1 56.72 90 TRP B C 1
ATOM 2074 O O . TRP B 1 90 ? -9.414 -34.5 -10.586 1 56.72 90 TRP B O 1
ATOM 2084 N N . ASN B 1 91 ? -8.508 -35.094 -8.75 1 68.25 91 ASN B N 1
ATOM 2085 C CA . ASN B 1 91 ? -7.379 -35.688 -9.461 1 68.25 91 ASN B CA 1
ATOM 2086 C C . ASN B 1 91 ? -6.898 -34.781 -10.602 1 68.25 91 ASN B C 1
ATOM 2088 O O . ASN B 1 91 ? -6.945 -35.188 -11.766 1 68.25 91 ASN B O 1
ATOM 2092 N N . TYR B 1 92 ? -6.656 -33.531 -10.383 1 84.31 92 TYR B N 1
ATOM 2093 C CA . TYR B 1 92 ? -6.086 -32.688 -11.438 1 84.31 92 TYR B CA 1
ATOM 2094 C C . TYR B 1 92 ? -4.637 -33.062 -11.711 1 84.31 92 TYR B C 1
ATOM 2096 O O . TYR B 1 92 ? -3.768 -32.875 -10.859 1 84.31 92 TYR B O 1
ATOM 2104 N N . PRO B 1 93 ? -4.434 -33.625 -12.844 1 88.25 93 PRO B N 1
ATOM 2105 C CA . PRO B 1 93 ? -3.1 -34.156 -13.125 1 88.25 93 PRO B CA 1
ATOM 2106 C C . PRO B 1 93 ? -2.021 -33.094 -13.117 1 88.25 93 PRO B C 1
ATOM 2108 O O . PRO B 1 93 ? -0.848 -33.375 -12.875 1 88.25 93 PRO B O 1
ATOM 2111 N N . LEU B 1 94 ? -2.387 -31.828 -13.375 1 93.19 94 LEU B N 1
ATOM 2112 C CA . LEU B 1 94 ? -1.384 -30.781 -13.484 1 93.19 94 LEU B CA 1
ATOM 2113 C C . LEU B 1 94 ? -1.277 -30 -12.18 1 93.19 94 LEU B C 1
ATOM 2115 O O . LEU B 1 94 ? -0.574 -28.984 -12.109 1 93.19 94 LEU B O 1
ATOM 2119 N N . VAL B 1 95 ? -1.958 -30.484 -11.133 1 93.31 95 VAL B N 1
ATOM 2120 C CA . VAL B 1 95 ? -1.857 -29.844 -9.828 1 93.31 95 VAL B CA 1
ATOM 2121 C C . VAL B 1 95 ? -0.976 -30.688 -8.906 1 93.31 95 VAL B C 1
ATOM 2123 O O . VAL B 1 95 ? -1.217 -31.875 -8.727 1 93.31 95 VAL B O 1
ATOM 2126 N N . THR B 1 96 ? 0.028 -30.109 -8.406 1 92.69 96 THR B N 1
ATOM 2127 C CA . THR B 1 96 ? 0.942 -30.781 -7.5 1 92.69 96 THR B CA 1
ATOM 2128 C C . THR B 1 96 ? 0.99 -30.078 -6.148 1 92.69 96 THR B C 1
ATOM 2130 O O . THR B 1 96 ? 1.31 -28.891 -6.074 1 92.69 96 THR B O 1
ATOM 2133 N N . TYR B 1 97 ? 0.661 -30.719 -5.125 1 93 97 TYR B N 1
ATOM 2134 C CA . TYR B 1 97 ? 0.891 -30.234 -3.768 1 93 97 TYR B CA 1
ATOM 2135 C C . TYR B 1 97 ? 2.316 -30.531 -3.318 1 93 97 TYR B C 1
ATOM 2137 O O . TYR B 1 97 ? 2.789 -31.656 -3.43 1 93 97 TYR B O 1
ATOM 2145 N N . VAL B 1 98 ? 3.006 -29.531 -2.9 1 94.38 98 VAL B N 1
ATOM 2146 C CA . VAL B 1 98 ? 4.398 -29.656 -2.48 1 94.38 98 VAL B CA 1
ATOM 2147 C C . VAL B 1 98 ? 4.496 -29.516 -0.963 1 94.38 98 VAL B C 1
ATOM 2149 O O . VAL B 1 98 ? 4.125 -28.484 -0.404 1 94.38 98 VAL B O 1
ATOM 2152 N N . THR B 1 99 ? 5.09 -30.453 -0.2 1 92.75 99 THR B N 1
ATOM 2153 C CA . THR B 1 99 ? 5.023 -30.484 1.257 1 92.75 99 THR B CA 1
ATOM 2154 C C . THR B 1 99 ? 6.379 -30.141 1.866 1 92.75 99 THR B C 1
ATOM 2156 O O . THR B 1 99 ? 6.516 -30.062 3.09 1 92.75 99 THR B O 1
ATOM 2159 N N . ASP B 1 100 ? 7.312 -29.844 0.995 1 92.75 100 ASP B N 1
ATOM 2160 C CA . ASP B 1 100 ? 8.648 -29.656 1.542 1 92.75 100 ASP B CA 1
ATOM 2161 C C . ASP B 1 100 ? 9.055 -28.188 1.5 1 92.75 100 ASP B C 1
ATOM 2163 O O . ASP B 1 100 ? 10.242 -27.859 1.413 1 92.75 100 ASP B O 1
ATOM 2167 N N . GLY B 1 101 ? 8.156 -27.312 1.481 1 93.75 101 GLY B N 1
ATOM 2168 C CA . GLY B 1 101 ? 8.43 -25.906 1.717 1 93.75 101 GLY B CA 1
ATOM 2169 C C . GLY B 1 101 ? 8.383 -25.062 0.453 1 93.75 101 GLY B C 1
ATOM 2170 O O . GLY B 1 101 ? 8.336 -25.609 -0.654 1 93.75 101 GLY B O 1
ATOM 2171 N N . ILE B 1 102 ? 8.508 -23.828 0.581 1 96.62 102 ILE B N 1
ATOM 2172 C CA . ILE B 1 102 ? 8.297 -22.844 -0.479 1 96.62 102 ILE B CA 1
ATOM 2173 C C . ILE B 1 102 ? 9.469 -22.875 -1.454 1 96.62 102 ILE B C 1
ATOM 2175 O O . ILE B 1 102 ? 9.289 -22.703 -2.66 1 96.62 102 ILE B O 1
ATOM 2179 N N . GLU B 1 103 ? 10.711 -23.078 -0.979 1 97.88 103 GLU B N 1
ATOM 2180 C CA . GLU B 1 103 ? 11.883 -23.141 -1.844 1 97.88 103 GLU B CA 1
ATOM 2181 C C . GLU B 1 103 ? 11.789 -24.312 -2.826 1 97.88 103 GLU B C 1
ATOM 2183 O O . GLU B 1 103 ? 12.07 -24.141 -4.016 1 97.88 103 GLU B O 1
ATOM 2188 N N . SER B 1 104 ? 11.375 -25.422 -2.254 1 97.75 104 SER B N 1
ATOM 2189 C CA . SER B 1 104 ? 11.18 -26.594 -3.1 1 97.75 104 SER B CA 1
ATOM 2190 C C . SER B 1 104 ? 10.07 -26.359 -4.117 1 97.75 104 SER B C 1
ATOM 2192 O O . SER B 1 104 ? 10.227 -26.672 -5.297 1 97.75 104 SER B O 1
ATOM 2194 N N . ALA B 1 105 ? 8.938 -25.844 -3.686 1 97.62 105 ALA B N 1
ATOM 2195 C CA . ALA B 1 105 ? 7.805 -25.562 -4.57 1 97.62 105 ALA B CA 1
ATOM 2196 C C . ALA B 1 105 ? 8.219 -24.625 -5.707 1 97.62 105 ALA B C 1
ATOM 2198 O O . ALA B 1 105 ? 7.871 -24.859 -6.867 1 97.62 105 ALA B O 1
ATOM 2199 N N . MET B 1 106 ? 8.977 -23.594 -5.367 1 98.38 106 MET B N 1
ATOM 2200 C CA . MET B 1 106 ? 9.43 -22.641 -6.375 1 98.38 106 MET B CA 1
ATOM 2201 C C . MET B 1 106 ? 10.391 -23.312 -7.355 1 98.38 106 MET B C 1
ATOM 2203 O O . MET B 1 106 ? 10.305 -23.094 -8.562 1 98.38 106 MET B O 1
ATOM 2207 N N . ALA B 1 107 ? 11.336 -24.109 -6.836 1 98.31 107 ALA B N 1
ATOM 2208 C CA . ALA B 1 107 ? 12.281 -24.812 -7.699 1 98.31 107 ALA B CA 1
ATOM 2209 C C . ALA B 1 107 ? 11.547 -25.719 -8.688 1 98.31 107 ALA B C 1
ATOM 2211 O O . ALA B 1 107 ? 11.883 -25.75 -9.875 1 98.31 107 ALA B O 1
ATOM 2212 N N . GLN B 1 108 ? 10.57 -26.422 -8.203 1 98.06 108 GLN B N 1
ATOM 2213 C CA . GLN B 1 108 ? 9.781 -27.297 -9.055 1 98.06 108 GLN B CA 1
ATOM 2214 C C . GLN B 1 108 ? 9 -26.5 -10.094 1 98.06 108 GLN B C 1
ATOM 2216 O O . GLN B 1 108 ? 8.953 -26.891 -11.266 1 98.06 108 GLN B O 1
ATOM 2221 N N . ALA B 1 109 ? 8.375 -25.438 -9.672 1 98.38 109 ALA B N 1
ATOM 2222 C CA . ALA B 1 109 ? 7.629 -24.578 -10.594 1 98.38 109 ALA B CA 1
ATOM 2223 C C . ALA B 1 109 ? 8.531 -24.016 -11.688 1 98.38 109 ALA B C 1
ATOM 2225 O O . ALA B 1 109 ? 8.164 -24.016 -12.867 1 98.38 109 ALA B O 1
ATOM 2226 N N . LYS B 1 110 ? 9.695 -23.547 -11.312 1 98.5 110 LYS B N 1
ATOM 2227 C CA . LYS B 1 110 ? 10.633 -22.984 -12.289 1 98.5 110 LYS B CA 1
ATOM 2228 C C . LYS B 1 110 ? 11.117 -24.062 -13.258 1 98.5 110 LYS B C 1
ATOM 2230 O O . LYS B 1 110 ? 11.25 -23.812 -14.461 1 98.5 110 LYS B O 1
ATOM 2235 N N . ALA B 1 111 ? 11.422 -25.234 -12.75 1 98.19 111 ALA B N 1
ATOM 2236 C CA . ALA B 1 111 ? 11.82 -26.344 -13.617 1 98.19 111 ALA B CA 1
ATOM 2237 C C . ALA B 1 111 ? 10.734 -26.641 -14.648 1 98.19 111 ALA B C 1
ATOM 2239 O O . ALA B 1 111 ? 11.031 -26.844 -15.828 1 98.19 111 ALA B O 1
ATOM 2240 N N . ALA B 1 112 ? 9.5 -26.641 -14.203 1 97.44 112 ALA B N 1
ATOM 2241 C CA . ALA B 1 112 ? 8.367 -26.922 -15.078 1 97.44 112 ALA B CA 1
ATOM 2242 C C . ALA B 1 112 ? 8.156 -25.797 -16.094 1 97.44 112 ALA B C 1
ATOM 2244 O O . ALA B 1 112 ? 7.754 -26.062 -17.234 1 97.44 112 ALA B O 1
ATOM 2245 N N . ALA B 1 113 ? 8.375 -24.594 -15.664 1 97.81 113 ALA B N 1
ATOM 2246 C CA . ALA B 1 113 ? 8.133 -23.422 -16.484 1 97.81 113 ALA B CA 1
ATOM 2247 C C . ALA B 1 113 ? 9.133 -23.328 -17.641 1 97.81 113 ALA B C 1
ATOM 2249 O O . ALA B 1 113 ? 8.844 -22.75 -18.688 1 97.81 113 ALA B O 1
ATOM 2250 N N . GLY B 1 114 ? 10.328 -23.938 -17.375 1 96.69 114 GLY B N 1
ATOM 2251 C CA . GLY B 1 114 ? 11.375 -23.781 -18.375 1 96.69 114 GLY B CA 1
ATOM 2252 C C . GLY B 1 114 ? 11.859 -22.344 -18.5 1 96.69 114 GLY B C 1
ATOM 2253 O O . GLY B 1 114 ? 12.367 -21.766 -17.531 1 96.69 114 GLY B O 1
ATOM 2254 N N . ASP B 1 115 ? 11.633 -21.797 -19.719 1 96.25 115 ASP B N 1
ATOM 2255 C CA . ASP B 1 115 ? 12.109 -20.422 -19.938 1 96.25 115 ASP B CA 1
ATOM 2256 C C . ASP B 1 115 ? 10.992 -19.406 -19.719 1 96.25 115 ASP B C 1
ATOM 2258 O O . ASP B 1 115 ? 11.219 -18.203 -19.797 1 96.25 115 ASP B O 1
ATOM 2262 N N . ARG B 1 116 ? 9.852 -19.906 -19.391 1 97.94 116 ARG B N 1
ATOM 2263 C CA . ARG B 1 116 ? 8.703 -19.031 -19.172 1 97.94 116 ARG B CA 1
ATOM 2264 C C . ARG B 1 116 ? 8.609 -18.609 -17.703 1 97.94 116 ARG B C 1
ATOM 2266 O O . ARG B 1 116 ? 9.32 -19.156 -16.859 1 97.94 116 ARG B O 1
ATOM 2273 N N . ASP B 1 117 ? 7.773 -17.703 -17.422 1 98.12 117 ASP B N 1
ATOM 2274 C CA . ASP B 1 117 ? 7.637 -17.156 -16.078 1 98.12 117 ASP B CA 1
ATOM 2275 C C . ASP B 1 117 ? 6.844 -18.094 -15.18 1 98.12 117 ASP B C 1
ATOM 2277 O O . ASP B 1 117 ? 6.082 -18.938 -15.664 1 98.12 117 ASP B O 1
ATOM 2281 N N . VAL B 1 118 ? 7.121 -18.016 -13.859 1 98.56 118 VAL B N 1
ATOM 2282 C CA . VAL B 1 118 ? 6.262 -18.594 -12.836 1 98.56 118 VAL B CA 1
ATOM 2283 C C . VAL B 1 118 ? 5.344 -17.531 -12.258 1 98.56 118 VAL B C 1
ATOM 2285 O O . VAL B 1 118 ? 5.812 -16.531 -11.703 1 98.56 118 VAL B O 1
ATOM 2288 N N . GLN B 1 119 ? 4.078 -17.734 -12.422 1 98.12 119 GLN B N 1
ATOM 2289 C CA . GLN B 1 119 ? 3.105 -16.828 -11.82 1 98.12 119 GLN B CA 1
ATOM 2290 C C . GLN B 1 119 ? 2.824 -17.219 -10.367 1 98.12 119 GLN B C 1
ATOM 2292 O O . GLN B 1 119 ? 2.424 -18.344 -10.086 1 98.12 119 GLN B O 1
ATOM 2297 N N . VAL B 1 120 ? 3.078 -16.297 -9.5 1 97.88 120 VAL B N 1
ATOM 2298 C CA . VAL B 1 120 ? 2.867 -16.531 -8.078 1 97.88 120 VAL B CA 1
ATOM 2299 C C . VAL B 1 120 ? 1.584 -15.836 -7.625 1 97.88 120 VAL B C 1
ATOM 2301 O O . VAL B 1 120 ? 1.358 -14.664 -7.949 1 97.88 120 VAL B O 1
ATOM 2304 N N . ARG B 1 121 ? 0.772 -16.547 -6.863 1 95.94 121 ARG B N 1
ATOM 2305 C CA . ARG B 1 121 ? -0.517 -16 -6.449 1 95.94 121 ARG B CA 1
ATOM 2306 C C . ARG B 1 121 ? -0.802 -16.328 -4.988 1 95.94 121 ARG B C 1
ATOM 2308 O O . ARG B 1 121 ? -0.644 -17.469 -4.555 1 95.94 121 ARG B O 1
ATOM 2315 N N . GLY B 1 122 ? -1.24 -15.25 -4.34 1 95 122 GLY B N 1
ATOM 2316 C CA . GLY B 1 122 ? -1.65 -15.438 -2.957 1 95 122 GLY B CA 1
ATOM 2317 C C . GLY B 1 122 ? -0.713 -14.781 -1.963 1 95 122 GLY B C 1
ATOM 2318 O O . GLY B 1 122 ? 0.495 -14.703 -2.197 1 95 122 GLY B O 1
ATOM 2319 N N . GLY B 1 123 ? -1.325 -14.406 -0.788 1 93.25 123 GLY B N 1
ATOM 2320 C CA . GLY B 1 123 ? -0.599 -13.688 0.252 1 93.25 123 GLY B CA 1
ATOM 2321 C C . GLY B 1 123 ? 0.445 -14.547 0.944 1 93.25 123 GLY B C 1
ATOM 2322 O O . GLY B 1 123 ? 1.594 -14.133 1.103 1 93.25 123 GLY B O 1
ATOM 2323 N N . TYR B 1 124 ? 0.068 -15.766 1.298 1 89.94 124 TYR B N 1
ATOM 2324 C CA . TYR B 1 124 ? 0.966 -16.656 2.021 1 89.94 124 TYR B CA 1
ATOM 2325 C C . TYR B 1 124 ? 2.209 -16.969 1.197 1 89.94 124 TYR B C 1
ATOM 2327 O O . TYR B 1 124 ? 3.336 -16.797 1.673 1 89.94 124 TYR B O 1
ATOM 2335 N N . VAL B 1 125 ? 2.016 -17.391 0.001 1 94.81 125 VAL B N 1
ATOM 2336 C CA . VAL B 1 125 ? 3.148 -17.781 -0.829 1 94.81 125 VAL B CA 1
ATOM 2337 C C . VAL B 1 125 ? 4.02 -16.562 -1.132 1 94.81 125 VAL B C 1
ATOM 2339 O O . VAL B 1 125 ? 5.242 -16.672 -1.217 1 94.81 125 VAL B O 1
ATOM 2342 N N . ALA B 1 126 ? 3.383 -15.445 -1.318 1 95.56 126 ALA B N 1
ATOM 2343 C CA . ALA B 1 126 ? 4.137 -14.211 -1.546 1 95.56 126 ALA B CA 1
ATOM 2344 C C . ALA B 1 126 ? 5.098 -13.938 -0.395 1 95.56 126 ALA B C 1
ATOM 2346 O O . ALA B 1 126 ? 6.297 -13.742 -0.612 1 95.56 126 ALA B O 1
ATOM 2347 N N . GLN B 1 127 ? 4.609 -13.938 0.8 1 95.25 127 GLN B N 1
ATOM 2348 C CA . GLN B 1 127 ? 5.398 -13.633 1.986 1 95.25 127 GLN B CA 1
ATOM 2349 C C . GLN B 1 127 ? 6.516 -14.648 2.188 1 95.25 127 GLN B C 1
ATOM 2351 O O . GLN B 1 127 ? 7.668 -14.281 2.428 1 95.25 127 GLN B O 1
ATOM 2356 N N . ARG B 1 128 ? 6.199 -15.906 2.045 1 95.12 128 ARG B N 1
ATOM 2357 C CA . ARG B 1 128 ? 7.191 -16.969 2.24 1 95.12 128 ARG B CA 1
ATOM 2358 C C . ARG B 1 128 ? 8.266 -16.906 1.163 1 95.12 128 ARG B C 1
ATOM 2360 O O . ARG B 1 128 ? 9.453 -17.109 1.449 1 95.12 128 ARG B O 1
ATOM 2367 N N . ALA B 1 129 ? 7.797 -16.688 -0.074 1 97.06 129 ALA B N 1
ATOM 2368 C CA . ALA B 1 129 ? 8.758 -16.625 -1.173 1 97.06 129 ALA B CA 1
ATOM 2369 C C . ALA B 1 129 ? 9.711 -15.438 -1.008 1 97.06 129 ALA B C 1
ATOM 2371 O O . ALA B 1 129 ? 10.898 -15.539 -1.312 1 97.06 129 ALA B O 1
ATOM 2372 N N . ILE B 1 130 ? 9.219 -14.305 -0.544 1 96.31 130 ILE B N 1
ATOM 2373 C CA . ILE B 1 130 ? 10.047 -13.133 -0.282 1 96.31 130 ILE B CA 1
ATOM 2374 C C . ILE B 1 130 ? 11.047 -13.445 0.831 1 96.31 130 ILE B C 1
ATOM 2376 O O . ILE B 1 130 ? 12.242 -13.172 0.699 1 96.31 130 ILE B O 1
ATOM 2380 N N . GLU B 1 131 ? 10.57 -14.047 1.899 1 94.38 131 GLU B N 1
ATOM 2381 C CA . GLU B 1 131 ? 11.414 -14.398 3.041 1 94.38 131 GLU B CA 1
ATOM 2382 C C . GLU B 1 131 ? 12.531 -15.359 2.629 1 94.38 131 GLU B C 1
ATOM 2384 O O . GLU B 1 131 ? 13.664 -15.219 3.082 1 94.38 131 GLU B O 1
ATOM 2389 N N . ALA B 1 132 ? 12.156 -16.297 1.788 1 95.69 132 ALA B N 1
ATOM 2390 C CA . ALA B 1 132 ? 13.102 -17.328 1.369 1 95.69 132 ALA B CA 1
ATOM 2391 C C . ALA B 1 132 ? 14.031 -16.797 0.282 1 95.69 132 ALA B C 1
ATOM 2393 O O . ALA B 1 132 ? 15 -17.469 -0.085 1 95.69 132 ALA B O 1
ATOM 2394 N N . GLY B 1 133 ? 13.742 -15.625 -0.302 1 96.31 133 GLY B N 1
ATOM 2395 C CA . GLY B 1 133 ? 14.578 -15.031 -1.331 1 96.31 133 GLY B CA 1
ATOM 2396 C C . GLY B 1 133 ? 14.383 -15.664 -2.697 1 96.31 133 GLY B C 1
ATOM 2397 O O . GLY B 1 133 ? 15.305 -15.672 -3.521 1 96.31 133 GLY B O 1
ATOM 2398 N N . VAL B 1 134 ? 13.141 -16.234 -3.002 1 97.69 134 VAL B N 1
ATOM 2399 C CA . VAL B 1 134 ? 12.961 -16.969 -4.254 1 97.69 134 VAL B CA 1
ATOM 2400 C C . VAL B 1 134 ? 11.906 -16.266 -5.113 1 97.69 134 VAL B C 1
ATOM 2402 O O . VAL B 1 134 ? 11.477 -16.812 -6.133 1 97.69 134 VAL B O 1
ATOM 2405 N N . LEU B 1 135 ? 11.445 -15.117 -4.758 1 97.94 135 LEU B N 1
ATOM 2406 C CA . LEU B 1 135 ? 10.562 -14.289 -5.57 1 97.94 135 LEU B CA 1
ATOM 2407 C C . LEU B 1 135 ? 11.359 -13.219 -6.316 1 97.94 135 LEU B C 1
ATOM 2409 O O . LEU B 1 135 ? 12.047 -12.406 -5.695 1 97.94 135 LEU B O 1
ATOM 2413 N N . ASP B 1 136 ? 11.219 -13.18 -7.641 1 98.44 136 ASP B N 1
ATOM 2414 C CA . ASP B 1 136 ? 12.055 -12.305 -8.453 1 98.44 136 ASP B CA 1
ATOM 2415 C C . ASP B 1 136 ? 11.398 -10.945 -8.656 1 98.44 136 ASP B C 1
ATOM 2417 O O . ASP B 1 136 ? 12.078 -9.914 -8.664 1 98.44 136 ASP B O 1
ATOM 2421 N N . GLU B 1 137 ? 10.094 -10.93 -8.883 1 98.62 137 GLU B N 1
ATOM 2422 C CA . GLU B 1 137 ? 9.391 -9.695 -9.211 1 98.62 137 GLU B CA 1
ATOM 2423 C C . GLU B 1 137 ? 8.023 -9.641 -8.539 1 98.62 137 GLU B C 1
ATOM 2425 O O . GLU B 1 137 ? 7.457 -10.68 -8.188 1 98.62 137 GLU B O 1
ATOM 2430 N N . VAL B 1 138 ? 7.562 -8.438 -8.352 1 98.44 138 VAL B N 1
ATOM 2431 C CA . VAL B 1 138 ? 6.266 -8.148 -7.754 1 98.44 138 VAL B CA 1
ATOM 2432 C C . VAL B 1 138 ? 5.48 -7.199 -8.656 1 98.44 138 VAL B C 1
ATOM 2434 O O . VAL B 1 138 ? 5.922 -6.078 -8.914 1 98.44 138 VAL B O 1
ATOM 2437 N N . GLN B 1 139 ? 4.414 -7.668 -9.188 1 98.38 139 GLN B N 1
ATOM 2438 C CA . GLN B 1 139 ? 3.441 -6.863 -9.922 1 98.38 139 GLN B CA 1
ATOM 2439 C C . GLN B 1 139 ? 2.223 -6.547 -9.055 1 98.38 139 GLN B C 1
ATOM 2441 O O . GLN B 1 139 ? 1.45 -7.445 -8.711 1 98.38 139 GLN B O 1
ATOM 2446 N N . ILE B 1 140 ? 2.066 -5.27 -8.719 1 98.56 140 ILE B N 1
ATOM 2447 C CA . ILE B 1 140 ? 0.933 -4.844 -7.906 1 98.56 140 ILE B CA 1
ATOM 2448 C C . ILE B 1 140 ? -0.006 -3.975 -8.734 1 98.56 140 ILE B C 1
ATOM 2450 O O . ILE B 1 140 ? 0.433 -3.027 -9.391 1 98.56 140 ILE B O 1
ATOM 2454 N N . HIS B 1 141 ? -1.231 -4.355 -8.758 1 98.19 141 HIS B N 1
ATOM 2455 C CA . HIS B 1 141 ? -2.311 -3.484 -9.211 1 98.19 141 HIS B CA 1
ATOM 2456 C C . HIS B 1 141 ? -2.936 -2.734 -8.039 1 98.19 141 HIS B C 1
ATOM 2458 O O . HIS B 1 141 ? -3.766 -3.287 -7.312 1 98.19 141 HIS B O 1
ATOM 2464 N N . HIS B 1 142 ? -2.471 -1.495 -7.848 1 98.56 142 HIS B N 1
ATOM 2465 C CA . HIS B 1 142 ? -2.959 -0.69 -6.734 1 98.56 142 HIS B CA 1
ATOM 2466 C C . HIS B 1 142 ? -4.363 -0.158 -7.012 1 98.56 142 HIS B C 1
ATOM 2468 O O . HIS B 1 142 ? -4.535 0.737 -7.844 1 98.56 142 HIS B O 1
ATOM 2474 N N . ILE B 1 143 ? -5.305 -0.659 -6.309 1 98.62 143 ILE B N 1
ATOM 2475 C CA . ILE B 1 143 ? -6.699 -0.25 -6.461 1 98.62 143 ILE B CA 1
ATOM 2476 C C . ILE B 1 143 ? -6.98 0.96 -5.574 1 98.62 143 ILE B C 1
ATOM 2478 O O . ILE B 1 143 ? -6.562 0.998 -4.414 1 98.62 143 ILE B O 1
ATOM 2482 N N . PRO B 1 144 ? -7.613 1.996 -6.133 1 98.38 144 PRO B N 1
ATOM 2483 C CA . PRO B 1 144 ? -7.855 3.227 -5.375 1 98.38 144 PRO B CA 1
ATOM 2484 C C . PRO B 1 144 ? -9.008 3.094 -4.387 1 98.38 144 PRO B C 1
ATOM 2486 O O . PRO B 1 144 ? -10.023 3.787 -4.516 1 98.38 144 PRO B O 1
ATOM 2489 N N . VAL B 1 145 ? -8.805 2.271 -3.371 1 98 145 VAL B N 1
ATOM 2490 C CA . VAL B 1 145 ? -9.758 2.082 -2.283 1 98 145 VAL B CA 1
ATOM 2491 C C . VAL B 1 145 ? -9.016 1.806 -0.981 1 98 145 VAL B C 1
ATOM 2493 O O . VAL B 1 145 ? -7.867 1.353 -1.001 1 98 145 VAL B O 1
ATOM 2496 N N . LEU B 1 146 ? -9.625 2.178 0.077 1 97.25 146 LEU B N 1
ATOM 2497 C CA . LEU B 1 146 ? -9.312 1.649 1.401 1 97.25 146 LEU B CA 1
ATOM 2498 C C . LEU B 1 146 ? -10.367 0.636 1.839 1 97.25 146 LEU B C 1
ATOM 2500 O O . LEU B 1 146 ? -11.523 1.001 2.09 1 97.25 146 LEU B O 1
ATOM 2504 N N . LEU B 1 147 ? -9.969 -0.606 1.917 1 95.88 147 LEU B N 1
ATOM 2505 C CA . LEU B 1 147 ? -10.93 -1.646 2.268 1 95.88 147 LEU B CA 1
ATOM 2506 C C . LEU B 1 147 ? -11.289 -1.579 3.75 1 95.88 147 LEU B C 1
ATOM 2508 O O . LEU B 1 147 ? -12.422 -1.874 4.137 1 95.88 147 LEU B O 1
ATOM 2512 N N . GLY B 1 148 ? -10.297 -1.256 4.551 1 94.81 148 GLY B N 1
ATOM 2513 C CA . GLY B 1 148 ? -10.516 -1.097 5.98 1 94.81 148 GLY B CA 1
ATOM 2514 C C . GLY B 1 148 ? -10.18 -2.342 6.777 1 94.81 148 GLY B C 1
ATOM 2515 O O . GLY B 1 148 ? -9.797 -2.252 7.945 1 94.81 148 GLY B O 1
ATOM 2516 N N . ALA B 1 149 ? -10.398 -3.506 6.215 1 94.5 149 ALA B N 1
ATOM 2517 C CA . ALA B 1 149 ? -10.086 -4.789 6.844 1 94.5 149 ALA B CA 1
ATOM 2518 C C . ALA B 1 149 ? -9.969 -5.895 5.801 1 94.5 149 ALA B C 1
ATOM 2520 O O . ALA B 1 149 ? -10.477 -5.762 4.684 1 94.5 149 ALA B O 1
ATOM 2521 N N . GLY B 1 150 ? -9.312 -6.969 6.238 1 95 150 GLY B N 1
ATOM 2522 C CA . GLY B 1 150 ? -9.195 -8.086 5.312 1 95 150 GLY B CA 1
ATOM 2523 C C . GLY B 1 150 ? -7.879 -8.828 5.43 1 95 150 GLY B C 1
ATOM 2524 O O . GLY B 1 150 ? -7.309 -8.922 6.52 1 95 150 GLY B O 1
ATOM 2525 N N . ARG B 1 151 ? -7.473 -9.414 4.297 1 94.31 151 ARG B N 1
ATOM 2526 C CA . ARG B 1 151 ? -6.215 -10.148 4.227 1 94.31 151 ARG B CA 1
ATOM 2527 C C . ARG B 1 151 ? -5.109 -9.289 3.629 1 94.31 151 ARG B C 1
ATOM 2529 O O . ARG B 1 151 ? -5.219 -8.828 2.49 1 94.31 151 ARG B O 1
ATOM 2536 N N . ARG B 1 152 ? -4.098 -9.125 4.402 1 94.56 152 ARG B N 1
ATOM 2537 C CA . ARG B 1 152 ? -2.992 -8.289 3.938 1 94.56 152 ARG B CA 1
ATOM 2538 C C . ARG B 1 152 ? -2.057 -9.078 3.027 1 94.56 152 ARG B C 1
ATOM 2540 O O . ARG B 1 152 ? -1.771 -10.25 3.287 1 94.56 152 ARG B O 1
ATOM 2547 N N . LEU B 1 153 ? -1.622 -8.391 1.992 1 96.5 153 LEU B N 1
ATOM 2548 C CA . LEU B 1 153 ? -0.657 -9.031 1.107 1 96.5 153 LEU B CA 1
ATOM 2549 C C . LEU B 1 153 ? 0.688 -9.211 1.805 1 96.5 153 LEU B C 1
ATOM 2551 O O . LEU B 1 153 ? 1.271 -10.297 1.773 1 96.5 153 LEU B O 1
ATOM 2555 N N . PHE B 1 154 ? 1.151 -8.016 2.293 1 94.31 154 PHE B N 1
ATOM 2556 C CA . PHE B 1 154 ? 2.387 -8 3.068 1 94.31 154 PHE B CA 1
ATOM 2557 C C . PHE B 1 154 ? 2.102 -7.699 4.535 1 94.31 154 PHE B C 1
ATOM 2559 O O . PHE B 1 154 ? 1.421 -6.723 4.852 1 94.31 154 PHE B O 1
ATOM 2566 N N . ASP B 1 155 ? 2.455 -8.562 5.383 1 84.31 155 ASP B N 1
ATOM 2567 C CA . ASP B 1 155 ? 2.285 -8.344 6.816 1 84.31 155 ASP B CA 1
ATOM 2568 C C . ASP B 1 155 ? 3.637 -8.266 7.523 1 84.31 155 ASP B C 1
ATOM 2570 O O . ASP B 1 155 ? 4.48 -7.438 7.172 1 84.31 155 ASP B O 1
ATOM 2574 N N . LEU B 1 156 ? 3.855 -9.109 8.461 1 83.19 156 LEU B N 1
ATOM 2575 C CA . LEU B 1 156 ? 5.137 -9.102 9.156 1 83.19 156 LEU B CA 1
ATOM 2576 C C . LEU B 1 156 ? 6.191 -9.867 8.367 1 83.19 156 LEU B C 1
ATOM 2578 O O . LEU B 1 156 ? 5.93 -10.977 7.898 1 83.19 156 LEU B O 1
ATOM 2582 N N . LEU B 1 157 ? 7.254 -9.195 7.992 1 88.88 157 LEU B N 1
ATOM 2583 C CA . LEU B 1 157 ? 8.422 -9.805 7.367 1 88.88 157 LEU B CA 1
ATOM 2584 C C . LEU B 1 157 ? 9.648 -9.68 8.266 1 88.88 157 LEU B C 1
ATOM 2586 O O . LEU B 1 157 ? 9.789 -8.695 8.992 1 88.88 157 LEU B O 1
ATOM 2590 N N . PRO B 1 158 ? 10.461 -10.625 8.211 1 84.56 158 PRO B N 1
ATOM 2591 C CA . PRO B 1 158 ? 11.586 -10.664 9.148 1 84.56 158 PRO B CA 1
ATOM 2592 C C . PRO B 1 158 ? 12.664 -9.641 8.812 1 84.56 158 PRO B C 1
ATOM 2594 O O . PRO B 1 158 ? 13.531 -9.352 9.648 1 84.56 158 PRO B O 1
ATOM 2597 N N . SER B 1 159 ? 12.703 -9.188 7.594 1 88.75 159 SER B N 1
ATOM 2598 C CA . SER B 1 159 ? 13.766 -8.266 7.211 1 88.75 159 SER B CA 1
ATOM 2599 C C . SER B 1 159 ? 13.281 -7.281 6.148 1 88.75 159 SER B C 1
ATOM 2601 O O . SER B 1 159 ? 12.281 -7.531 5.469 1 88.75 159 SER B O 1
ATOM 2603 N N . LEU B 1 160 ? 14.055 -6.23 6.07 1 94.44 160 LEU B N 1
ATOM 2604 C CA . LEU B 1 160 ? 13.844 -5.227 5.031 1 94.44 160 LEU B CA 1
ATOM 2605 C C . LEU B 1 160 ? 14.117 -5.809 3.65 1 94.44 160 LEU B C 1
ATOM 2607 O O . LEU B 1 160 ? 15.102 -6.527 3.455 1 94.44 160 LEU B O 1
ATOM 2611 N N . VAL B 1 161 ? 13.211 -5.578 2.73 1 96.75 161 VAL B N 1
ATOM 2612 C CA . VAL B 1 161 ? 13.383 -5.969 1.334 1 96.75 161 VAL B CA 1
ATOM 2613 C C . VAL B 1 161 ? 13.383 -4.723 0.449 1 96.75 161 VAL B C 1
ATOM 2615 O O . VAL B 1 161 ? 12.453 -3.916 0.505 1 96.75 161 VAL B O 1
ATOM 2618 N N . THR B 1 162 ? 14.422 -4.531 -0.316 1 97.12 162 THR B N 1
ATOM 2619 C CA . THR B 1 162 ? 14.5 -3.41 -1.248 1 97.12 162 THR B CA 1
ATOM 2620 C C . THR B 1 162 ? 14.016 -3.826 -2.635 1 97.12 162 THR B C 1
ATOM 2622 O O . THR B 1 162 ? 14.297 -4.938 -3.09 1 97.12 162 THR B O 1
ATOM 2625 N N . LEU B 1 163 ? 13.281 -2.973 -3.277 1 98.38 163 LEU B N 1
ATOM 2626 C CA . LEU B 1 163 ? 12.719 -3.195 -4.605 1 98.38 163 LEU B CA 1
ATOM 2627 C C . LEU B 1 163 ? 13.195 -2.133 -5.586 1 98.38 163 LEU B C 1
ATOM 2629 O O . LEU B 1 163 ? 13.57 -1.028 -5.18 1 98.38 163 LEU B O 1
ATOM 2633 N N . ASP B 1 164 ? 13.289 -2.51 -6.859 1 98.56 164 ASP B N 1
ATOM 2634 C CA . ASP B 1 164 ? 13.477 -1.56 -7.949 1 98.56 164 ASP B CA 1
ATOM 2635 C C . ASP B 1 164 ? 12.203 -1.423 -8.781 1 98.56 164 ASP B C 1
ATOM 2637 O O . ASP B 1 164 ? 11.633 -2.424 -9.227 1 98.56 164 ASP B O 1
ATOM 2641 N N . ILE B 1 165 ? 11.773 -0.206 -9.008 1 98.62 165 ILE B N 1
ATOM 2642 C CA . ILE B 1 165 ? 10.625 0.027 -9.883 1 98.62 165 ILE B CA 1
ATOM 2643 C C . ILE B 1 165 ? 11.016 -0.249 -11.336 1 98.62 165 ILE B C 1
ATOM 2645 O O . ILE B 1 165 ? 11.961 0.347 -11.852 1 98.62 165 ILE B O 1
ATOM 2649 N N . ILE B 1 166 ? 10.219 -1.11 -11.953 1 97.81 166 ILE B N 1
ATOM 2650 C CA . ILE B 1 166 ? 10.672 -1.411 -13.305 1 97.81 166 ILE B CA 1
ATOM 2651 C C . ILE B 1 166 ? 9.586 -1.021 -14.305 1 97.81 166 ILE B C 1
ATOM 2653 O O . ILE B 1 166 ? 9.859 -0.874 -15.5 1 97.81 166 ILE B O 1
ATOM 2657 N N . ARG B 1 167 ? 8.375 -0.816 -13.922 1 98.06 167 ARG B N 1
ATOM 2658 C CA . ARG B 1 167 ? 7.285 -0.375 -14.789 1 98.06 167 ARG B CA 1
ATOM 2659 C C . ARG B 1 167 ? 6.16 0.25 -13.977 1 98.06 167 ARG B C 1
ATOM 2661 O O . ARG B 1 167 ? 5.797 -0.26 -12.914 1 98.06 167 ARG B O 1
ATOM 2668 N N . VAL B 1 168 ? 5.648 1.339 -14.461 1 98.56 168 VAL B N 1
ATOM 2669 C CA . VAL B 1 168 ? 4.449 1.961 -13.914 1 98.56 168 VAL B CA 1
ATOM 2670 C C . VAL B 1 168 ? 3.461 2.264 -15.039 1 98.56 168 VAL B C 1
ATOM 2672 O O . VAL B 1 168 ? 3.811 2.926 -16.016 1 98.56 168 VAL B O 1
ATOM 2675 N N . ILE B 1 169 ? 2.285 1.741 -14.953 1 98.31 169 ILE B N 1
ATOM 2676 C CA . ILE B 1 169 ? 1.184 2.033 -15.859 1 98.31 169 ILE B CA 1
ATOM 2677 C C . ILE B 1 169 ? 0.019 2.643 -15.078 1 98.31 169 ILE B C 1
ATOM 2679 O O . ILE B 1 169 ? -0.497 2.029 -14.141 1 98.31 169 ILE B O 1
ATOM 2683 N N . ASP B 1 170 ? -0.34 3.828 -15.453 1 96.75 170 ASP B N 1
ATOM 2684 C CA . ASP B 1 170 ? -1.415 4.543 -14.773 1 96.75 170 ASP B CA 1
ATOM 2685 C C . ASP B 1 170 ? -2.727 4.43 -15.547 1 96.75 170 ASP B C 1
ATOM 2687 O O . ASP B 1 170 ? -2.762 4.664 -16.75 1 96.75 170 ASP B O 1
ATOM 2691 N N . THR B 1 171 ? -3.779 4.004 -14.961 1 97.19 171 THR B N 1
ATOM 2692 C CA . THR B 1 171 ? -5.148 4.02 -15.461 1 97.19 171 THR B CA 1
ATOM 2693 C C . THR B 1 171 ? -6.094 4.625 -14.43 1 97.19 171 THR B C 1
ATOM 2695 O O . THR B 1 171 ? -5.75 4.73 -13.25 1 97.19 171 THR B O 1
ATOM 2698 N N . PRO B 1 172 ? -7.297 5.043 -14.844 1 95.75 172 PRO B N 1
ATOM 2699 C CA . PRO B 1 172 ? -8.25 5.57 -13.867 1 95.75 172 PRO B CA 1
ATOM 2700 C C . PRO B 1 172 ? -8.68 4.531 -12.828 1 95.75 172 PRO B C 1
ATOM 2702 O O . PRO B 1 172 ? -9.062 4.887 -11.719 1 95.75 172 PRO B O 1
ATOM 2705 N N . GLN B 1 173 ? -8.578 3.254 -13.125 1 97.31 173 GLN B N 1
ATOM 2706 C CA . GLN B 1 173 ? -9.117 2.201 -12.273 1 97.31 173 GLN B CA 1
ATOM 2707 C C . GLN B 1 173 ? -8.055 1.646 -11.336 1 97.31 173 GLN B C 1
ATOM 2709 O O . GLN B 1 173 ? -8.367 1.041 -10.312 1 97.31 173 GLN B O 1
ATOM 2714 N N . ALA B 1 174 ? -6.742 1.82 -11.703 1 98.25 174 ALA B N 1
ATOM 2715 C CA . ALA B 1 174 ? -5.648 1.281 -10.898 1 98.25 174 ALA B CA 1
ATOM 2716 C C . ALA B 1 174 ? -4.305 1.845 -11.359 1 98.25 174 ALA B C 1
ATOM 2718 O O . ALA B 1 174 ? -4.148 2.225 -12.523 1 98.25 174 ALA B O 1
ATOM 2719 N N . THR B 1 175 ? -3.381 1.949 -10.508 1 98.69 175 THR B N 1
ATOM 2720 C CA . THR B 1 175 ? -1.975 2.143 -10.844 1 98.69 175 THR B CA 1
ATOM 2721 C C . THR B 1 175 ? -1.215 0.821 -10.773 1 98.69 175 THR B C 1
ATOM 2723 O O . THR B 1 175 ? -1.153 0.193 -9.711 1 98.69 175 THR B O 1
ATOM 2726 N N . HIS B 1 176 ? -0.683 0.407 -11.906 1 98.69 176 HIS B N 1
ATOM 2727 C CA . HIS B 1 176 ? 0.019 -0.868 -12 1 98.69 176 HIS B CA 1
ATOM 2728 C C . HIS B 1 176 ? 1.526 -0.679 -11.867 1 98.69 176 HIS B C 1
ATOM 2730 O O . HIS B 1 176 ? 2.145 0.009 -12.688 1 98.69 176 HIS B O 1
ATOM 2736 N N . ILE B 1 177 ? 2.129 -1.259 -10.844 1 98.81 177 ILE B N 1
ATOM 2737 C CA . ILE B 1 177 ? 3.555 -1.078 -10.602 1 98.81 177 ILE B CA 1
ATOM 2738 C C . ILE B 1 177 ? 4.242 -2.439 -10.539 1 98.81 177 ILE B C 1
ATOM 2740 O O . ILE B 1 177 ? 3.783 -3.344 -9.836 1 98.81 177 ILE B O 1
ATOM 2744 N N . ARG B 1 178 ? 5.254 -2.59 -11.32 1 98.62 178 ARG B N 1
ATOM 2745 C CA . ARG B 1 178 ? 6.086 -3.789 -11.289 1 98.62 178 ARG B CA 1
ATOM 2746 C C . ARG B 1 178 ? 7.441 -3.498 -10.648 1 98.62 178 ARG B C 1
ATOM 2748 O O . ARG B 1 178 ? 8.07 -2.482 -10.953 1 98.62 178 ARG B O 1
ATOM 2755 N N . TYR B 1 179 ? 7.824 -4.379 -9.773 1 98.75 179 TYR B N 1
ATOM 2756 C CA . TYR B 1 179 ? 9.086 -4.246 -9.055 1 98.75 179 TYR B CA 1
ATOM 2757 C C . TYR B 1 179 ? 9.984 -5.453 -9.289 1 98.75 179 TYR B C 1
ATOM 2759 O O . TYR B 1 179 ? 9.5 -6.586 -9.375 1 98.75 179 TYR B O 1
ATOM 2767 N N . ARG B 1 180 ? 11.266 -5.215 -9.344 1 98.62 180 ARG B N 1
ATOM 2768 C CA . ARG B 1 180 ? 12.258 -6.27 -9.156 1 98.62 180 ARG B CA 1
ATOM 2769 C C . ARG B 1 180 ? 12.68 -6.371 -7.695 1 98.62 180 ARG B C 1
ATOM 2771 O O . ARG B 1 180 ? 12.922 -5.352 -7.047 1 98.62 180 ARG B O 1
ATOM 2778 N N . VAL B 1 181 ? 12.648 -7.562 -7.16 1 98.31 181 VAL B N 1
ATOM 2779 C CA . VAL B 1 181 ? 13.125 -7.77 -5.793 1 98.31 181 VAL B CA 1
ATOM 2780 C C . VAL B 1 181 ? 14.648 -7.785 -5.773 1 98.31 181 VAL B C 1
ATOM 2782 O O . VAL B 1 181 ? 15.281 -8.57 -6.488 1 98.31 181 VAL B O 1
ATOM 2785 N N . ARG B 1 182 ? 15.156 -6.906 -4.91 1 94.5 182 ARG B N 1
ATOM 2786 C CA . ARG B 1 182 ? 16.609 -6.867 -4.832 1 94.5 182 ARG B CA 1
ATOM 2787 C C . ARG B 1 182 ? 17.141 -7.965 -3.916 1 94.5 182 ARG B C 1
ATOM 2789 O O . ARG B 1 182 ? 16.609 -8.172 -2.82 1 94.5 182 ARG B O 1
ATOM 2796 N N . ARG B 1 183 ? 17.953 -8.867 -4.391 1 77.06 183 ARG B N 1
ATOM 2797 C CA . ARG B 1 183 ? 18.578 -9.953 -3.639 1 77.06 183 ARG B CA 1
ATOM 2798 C C . ARG B 1 183 ? 19.953 -9.539 -3.117 1 77.06 183 ARG B C 1
ATOM 2800 O O . ARG B 1 183 ? 20.625 -8.695 -3.719 1 77.06 183 ARG B O 1
#